Protein AF-A0A2T2Z841-F1 (afdb_monomer_lite)

Radius of gyration: 30.47 Å; chains: 1; bounding box: 68×82×96 Å

Structure (mmCIF, N/CA/C/O backbone):
data_AF-A0A2T2Z841-F1
#
_entry.id   AF-A0A2T2Z841-F1
#
loop_
_atom_site.group_PDB
_atom_site.id
_atom_site.type_symbol
_atom_site.label_atom_id
_atom_site.label_alt_id
_atom_site.label_comp_id
_atom_site.label_asym_id
_atom_site.label_entity_id
_atom_site.label_seq_id
_atom_site.pdbx_PDB_ins_code
_atom_site.Cartn_x
_atom_site.Cartn_y
_atom_site.Cartn_z
_atom_site.occupancy
_atom_site.B_iso_or_equiv
_atom_site.auth_seq_id
_atom_site.auth_comp_id
_atom_site.auth_asym_id
_atom_site.auth_atom_id
_atom_site.pdbx_PDB_model_num
ATOM 1 N N . MET A 1 1 ? 25.825 -41.099 46.037 1.00 40.69 1 MET A N 1
ATOM 2 C CA . MET A 1 1 ? 26.800 -40.219 45.360 1.00 40.69 1 MET A CA 1
ATOM 3 C C . MET A 1 1 ? 26.413 -40.213 43.884 1.00 40.69 1 MET A C 1
ATOM 5 O O . MET A 1 1 ? 26.810 -41.108 43.155 1.00 40.69 1 MET A O 1
ATOM 9 N N . SER A 1 2 ? 25.497 -39.321 43.493 1.00 42.84 2 SER A N 1
ATOM 10 C CA . SER A 1 2 ? 24.880 -39.304 42.156 1.00 42.84 2 SER A CA 1
ATOM 11 C C . SER A 1 2 ? 25.338 -38.062 41.407 1.00 42.84 2 SER A C 1
ATOM 13 O O . SER A 1 2 ? 25.095 -36.943 41.848 1.00 42.84 2 SER A O 1
ATOM 15 N N . ILE A 1 3 ? 26.028 -38.281 40.294 1.00 40.56 3 ILE A N 1
ATOM 16 C CA . ILE A 1 3 ? 26.586 -37.255 39.414 1.00 40.56 3 ILE A CA 1
ATOM 17 C C . ILE A 1 3 ? 25.562 -37.000 38.304 1.00 40.56 3 ILE A C 1
ATOM 19 O O . ILE A 1 3 ? 25.389 -37.830 37.415 1.00 40.56 3 ILE A O 1
ATOM 23 N N . LEU A 1 4 ? 24.849 -35.874 38.376 1.00 42.25 4 LEU A N 1
ATOM 24 C CA . LEU A 1 4 ? 23.944 -35.410 37.323 1.00 42.25 4 LEU A CA 1
ATOM 25 C C . LEU A 1 4 ? 24.714 -34.466 36.394 1.00 42.25 4 LEU A C 1
ATOM 27 O O . LEU A 1 4 ? 24.962 -33.305 36.706 1.00 42.25 4 LEU A O 1
ATOM 31 N N . SER A 1 5 ? 25.116 -35.018 35.252 1.00 56.53 5 SER A N 1
ATOM 32 C CA . SER A 1 5 ? 25.682 -34.310 34.105 1.00 56.53 5 SER A CA 1
ATOM 33 C C . SER A 1 5 ? 24.554 -33.623 33.325 1.00 56.53 5 SER A C 1
ATOM 35 O O . SER A 1 5 ? 23.735 -34.286 32.688 1.00 56.53 5 SER A O 1
ATOM 37 N N . GLY A 1 6 ? 24.483 -32.291 33.410 1.00 43.06 6 GLY A N 1
ATOM 38 C CA . GLY A 1 6 ? 23.532 -31.447 32.683 1.00 43.06 6 GLY A CA 1
ATOM 39 C C . GLY A 1 6 ? 24.232 -30.648 31.583 1.00 43.06 6 GLY A C 1
ATOM 40 O O . GLY A 1 6 ? 25.097 -29.825 31.860 1.00 43.06 6 GLY A O 1
ATOM 41 N N . ARG A 1 7 ? 23.859 -30.927 30.330 1.00 49.50 7 ARG A N 1
ATOM 42 C CA . ARG A 1 7 ? 24.430 -30.400 29.077 1.00 49.50 7 ARG A CA 1
ATOM 43 C C . ARG A 1 7 ? 24.409 -28.860 28.957 1.00 49.50 7 ARG A C 1
ATOM 45 O O . ARG A 1 7 ? 23.477 -28.224 29.448 1.00 49.50 7 ARG A O 1
ATOM 52 N N . PRO A 1 8 ? 25.362 -28.266 28.209 1.00 40.47 8 PRO A N 1
ATOM 53 C CA . PRO A 1 8 ? 25.415 -26.828 27.961 1.00 40.47 8 PRO A CA 1
ATOM 54 C C . PRO A 1 8 ? 24.261 -26.361 27.064 1.00 40.47 8 PRO A C 1
ATOM 56 O O . PRO A 1 8 ? 23.969 -26.957 26.023 1.00 40.47 8 PRO A O 1
ATOM 59 N N . ARG A 1 9 ? 23.620 -25.261 27.472 1.00 47.78 9 ARG A N 1
ATOM 60 C CA . ARG A 1 9 ? 22.617 -24.542 26.682 1.00 47.78 9 ARG A CA 1
ATOM 61 C C . ARG A 1 9 ? 23.304 -23.936 25.458 1.00 47.78 9 ARG A C 1
ATOM 63 O O . ARG A 1 9 ? 24.199 -23.108 25.594 1.00 47.78 9 ARG A O 1
ATOM 70 N N . ARG A 1 10 ? 22.894 -24.366 24.264 1.00 42.31 10 ARG A N 1
ATOM 71 C CA . ARG A 1 10 ? 23.282 -23.728 23.003 1.00 42.31 10 ARG A CA 1
ATOM 72 C C . ARG A 1 10 ? 22.554 -22.389 22.911 1.00 42.31 10 ARG A C 1
ATOM 74 O O . ARG A 1 10 ? 21.330 -22.369 22.825 1.00 42.31 10 ARG A O 1
ATOM 81 N N . CYS A 1 11 ? 23.302 -21.292 22.947 1.00 34.38 11 CYS A N 1
ATOM 82 C CA . CYS A 1 11 ? 22.805 -19.981 22.553 1.00 34.38 11 CYS A CA 1
ATOM 83 C C . CYS A 1 11 ? 22.435 -20.034 21.065 1.00 34.38 11 CYS A C 1
ATOM 85 O O . CYS A 1 11 ? 23.268 -20.397 20.234 1.00 34.38 11 CYS A O 1
ATOM 87 N N . ALA A 1 12 ? 21.184 -19.717 20.740 1.00 35.19 12 ALA A N 1
ATOM 88 C CA . ALA A 1 12 ? 20.769 -19.487 19.364 1.00 35.19 12 ALA A CA 1
ATOM 89 C C . ALA A 1 12 ? 21.476 -18.224 18.834 1.00 35.19 12 ALA A C 1
ATOM 91 O O . ALA A 1 12 ? 21.562 -17.238 19.572 1.00 35.19 12 ALA A O 1
ATOM 92 N N . PRO A 1 13 ? 21.996 -18.221 17.596 1.00 37.38 13 PRO A N 1
ATOM 93 C CA . PRO A 1 13 ? 22.510 -17.002 16.999 1.00 37.38 13 PRO A CA 1
ATOM 94 C C . PRO A 1 13 ? 21.335 -16.065 16.704 1.00 37.38 13 PRO A C 1
ATOM 96 O O . PRO A 1 13 ? 20.354 -16.456 16.072 1.00 37.38 13 PRO A O 1
ATOM 99 N N . ALA A 1 14 ? 21.444 -14.830 17.192 1.00 33.12 14 ALA A N 1
ATOM 100 C CA . ALA A 1 14 ? 20.571 -13.735 16.812 1.00 33.12 14 ALA A CA 1
ATOM 101 C C . ALA A 1 14 ? 20.585 -13.598 15.284 1.00 33.12 14 ALA A C 1
ATOM 103 O O . ALA A 1 14 ? 21.643 -13.444 14.672 1.00 33.12 14 ALA A O 1
ATOM 104 N N . VAL A 1 15 ? 19.405 -13.688 14.675 1.00 33.41 15 VAL A N 1
ATOM 105 C CA . VAL A 1 15 ? 19.198 -13.365 13.266 1.00 33.41 15 VAL A CA 1
ATOM 106 C C . VAL A 1 15 ? 19.528 -11.885 13.110 1.00 33.41 15 VAL A C 1
ATOM 108 O O . VAL A 1 15 ? 18.817 -11.025 13.625 1.00 33.41 15 VAL A O 1
ATOM 111 N N . ALA A 1 16 ? 20.654 -11.594 12.464 1.00 31.80 16 ALA A N 1
ATOM 112 C CA . ALA A 1 16 ? 21.044 -10.240 12.120 1.00 31.80 16 ALA A CA 1
ATOM 113 C C . ALA A 1 16 ? 19.981 -9.654 11.182 1.00 31.80 16 ALA A C 1
ATOM 115 O O . ALA A 1 16 ? 19.815 -10.114 10.052 1.00 31.80 16 ALA A O 1
ATOM 116 N N . ALA A 1 17 ? 19.245 -8.655 11.666 1.00 34.25 17 ALA A N 1
ATOM 117 C CA . ALA A 1 17 ? 18.404 -7.823 10.829 1.00 34.25 17 ALA A CA 1
ATOM 118 C C . ALA A 1 17 ? 19.316 -7.104 9.828 1.00 34.25 17 ALA A C 1
ATOM 120 O O . ALA A 1 17 ? 20.115 -6.246 10.207 1.00 34.25 17 ALA A O 1
ATOM 121 N N . PHE A 1 18 ? 19.230 -7.480 8.552 1.00 33.06 18 PHE A N 1
ATOM 122 C CA . PHE A 1 18 ? 19.776 -6.668 7.475 1.00 33.06 18 PHE A CA 1
ATOM 123 C C . PHE A 1 18 ? 19.037 -5.331 7.507 1.00 33.06 18 PHE A C 1
ATOM 125 O O . PHE A 1 18 ? 17.879 -5.240 7.105 1.00 33.06 18 PHE A O 1
ATOM 132 N N . ALA A 1 19 ? 19.700 -4.297 8.020 1.00 37.41 19 ALA A N 1
ATOM 133 C CA . ALA A 1 19 ? 19.251 -2.925 7.878 1.00 37.41 19 ALA A CA 1
ATOM 134 C C . ALA A 1 19 ? 19.397 -2.541 6.400 1.00 37.41 19 ALA A C 1
ATOM 136 O O . ALA A 1 19 ? 20.411 -1.991 5.977 1.00 37.41 19 ALA A O 1
ATOM 137 N N . VAL A 1 20 ? 18.392 -2.875 5.591 1.00 43.53 20 VAL A N 1
ATOM 138 C CA . VAL A 1 20 ? 18.189 -2.178 4.325 1.00 43.53 20 VAL A CA 1
ATOM 139 C C . VAL A 1 20 ? 17.883 -0.742 4.719 1.00 43.53 20 VAL A C 1
ATOM 141 O O . VAL A 1 20 ? 16.868 -0.479 5.365 1.00 43.53 20 VAL A O 1
ATOM 144 N N . VAL A 1 21 ? 18.787 0.176 4.382 1.00 45.41 21 VAL A N 1
ATOM 145 C CA . VAL A 1 21 ? 18.575 1.616 4.551 1.00 45.41 21 VAL A CA 1
ATOM 146 C C . VAL A 1 21 ? 17.504 2.033 3.542 1.00 45.41 21 VAL A C 1
ATOM 148 O O . VAL A 1 21 ? 17.790 2.535 2.461 1.00 45.41 21 VAL A O 1
ATOM 151 N N . SER A 1 22 ? 16.251 1.737 3.868 1.00 54.84 22 SER A N 1
ATOM 152 C CA . SER A 1 22 ? 15.093 2.324 3.211 1.00 54.84 22 SER A CA 1
ATOM 153 C C . SER A 1 22 ? 14.890 3.687 3.846 1.00 54.84 22 SER A C 1
ATOM 155 O O . SER A 1 22 ? 14.640 3.773 5.051 1.00 54.84 22 SER A O 1
ATOM 157 N N . ALA A 1 23 ? 15.009 4.756 3.062 1.00 65.00 23 ALA A N 1
ATOM 158 C CA . ALA A 1 23 ? 14.576 6.053 3.541 1.00 65.00 23 ALA A CA 1
ATOM 159 C C . ALA A 1 23 ? 13.044 6.044 3.525 1.00 65.00 23 ALA A C 1
ATOM 161 O O . ALA A 1 23 ? 12.384 6.091 2.484 1.00 65.00 23 ALA A O 1
ATOM 162 N N . ILE A 1 24 ? 12.461 5.913 4.713 1.00 67.44 24 ILE A N 1
ATOM 163 C CA . ILE A 1 24 ? 11.051 6.213 4.903 1.00 67.44 24 ILE A CA 1
ATOM 164 C C . ILE A 1 24 ? 10.918 7.723 4.743 1.00 67.44 24 ILE A C 1
ATOM 166 O O . ILE A 1 24 ? 11.289 8.492 5.628 1.00 67.44 24 ILE A O 1
ATOM 170 N N . SER A 1 25 ? 10.417 8.132 3.584 1.00 68.62 25 SER A N 1
ATOM 171 C CA . SER A 1 25 ? 10.229 9.538 3.229 1.00 68.62 25 SER A CA 1
ATOM 172 C C . SER A 1 25 ? 9.097 10.176 4.035 1.00 68.62 25 SER A C 1
ATOM 174 O O . SER A 1 25 ? 9.091 11.389 4.224 1.00 68.62 25 SER A O 1
ATOM 176 N N . GLY A 1 26 ? 8.167 9.372 4.566 1.00 69.94 26 GLY A N 1
ATOM 177 C CA . GLY A 1 26 ? 7.223 9.816 5.588 1.00 69.94 26 GLY A CA 1
ATOM 178 C C . GLY A 1 26 ? 6.337 8.699 6.139 1.00 69.94 26 GLY A C 1
ATOM 179 O O . GLY A 1 26 ? 5.904 7.811 5.405 1.00 69.94 26 GLY A O 1
ATOM 180 N N . ILE A 1 27 ? 6.030 8.784 7.436 1.00 81.19 27 ILE A N 1
ATOM 181 C CA . ILE A 1 27 ? 4.922 8.067 8.080 1.00 81.19 27 ILE A CA 1
ATOM 182 C C . ILE A 1 27 ? 3.995 9.117 8.681 1.00 81.19 27 ILE A C 1
ATOM 184 O O . ILE A 1 27 ? 4.444 9.976 9.440 1.00 81.19 27 ILE A O 1
ATOM 188 N N . ALA A 1 28 ? 2.704 9.022 8.383 1.00 78.62 28 ALA A N 1
ATOM 189 C CA . ALA A 1 28 ? 1.669 9.786 9.062 1.00 78.62 28 ALA A CA 1
ATOM 190 C C . ALA A 1 28 ? 0.590 8.840 9.594 1.00 78.62 28 ALA A C 1
ATOM 192 O O . ALA A 1 28 ? 0.070 7.996 8.863 1.00 78.62 28 ALA A O 1
ATOM 193 N N . VAL A 1 29 ? 0.245 9.006 10.872 1.00 81.94 29 VAL A N 1
ATOM 194 C CA . VAL A 1 29 ? -0.884 8.330 11.517 1.00 81.94 29 VAL A CA 1
ATOM 195 C C . VAL A 1 29 ? -1.799 9.402 12.082 1.00 81.94 29 VAL A C 1
ATOM 197 O O . VAL A 1 29 ? -1.417 10.138 12.991 1.00 81.94 29 VAL A O 1
ATOM 200 N N . VAL A 1 30 ? -3.008 9.501 11.537 1.00 80.19 30 VAL A N 1
ATOM 201 C CA . VAL A 1 30 ? -4.011 10.470 11.987 1.00 80.19 30 VAL A CA 1
ATOM 202 C C . VAL A 1 30 ? -5.171 9.711 12.603 1.00 80.19 30 VAL A C 1
ATOM 204 O O . VAL A 1 30 ? -5.802 8.881 11.950 1.00 80.19 30 VAL A O 1
ATOM 207 N N . ARG A 1 31 ? -5.465 9.997 13.872 1.00 83.06 31 ARG A N 1
ATOM 208 C CA . ARG A 1 31 ? -6.650 9.470 14.546 1.00 83.06 31 ARG A CA 1
ATOM 209 C C . ARG A 1 31 ? -7.865 10.303 14.147 1.00 83.06 31 ARG A C 1
ATOM 211 O O . ARG A 1 31 ? -7.905 11.501 14.411 1.00 83.06 31 ARG A O 1
ATOM 218 N N . MET A 1 32 ? -8.857 9.657 13.552 1.00 75.50 32 MET A N 1
ATOM 219 C CA . MET A 1 32 ? -10.161 10.244 13.270 1.00 75.50 32 MET A CA 1
ATOM 220 C C . MET A 1 32 ? -10.981 10.256 14.564 1.00 75.50 32 MET A C 1
ATOM 222 O O . MET A 1 32 ? -11.109 9.232 15.242 1.00 75.50 32 MET A O 1
ATOM 226 N N . SER A 1 33 ? -11.542 11.407 14.931 1.00 68.19 33 SER A N 1
ATOM 227 C CA . SER A 1 33 ? -12.653 11.435 15.878 1.00 68.19 33 SER A CA 1
ATOM 228 C C . SER A 1 33 ? -13.886 10.907 15.150 1.00 68.19 33 SER A C 1
ATOM 230 O O . SER A 1 33 ? -14.320 11.474 14.149 1.00 68.19 33 SER A O 1
ATOM 232 N N . THR A 1 34 ? -14.452 9.805 15.634 1.00 57.16 34 THR A N 1
ATOM 233 C CA . THR A 1 34 ? -15.757 9.306 15.193 1.00 57.16 34 THR A CA 1
ATOM 234 C C . THR A 1 34 ? -16.833 10.294 15.641 1.00 57.16 34 THR A C 1
ATOM 236 O O . THR A 1 34 ? -17.478 10.134 16.672 1.00 57.16 34 THR A O 1
ATOM 239 N N . GLY A 1 35 ? -17.004 11.372 14.878 1.00 47.19 35 GLY A N 1
ATOM 240 C CA . GLY A 1 35 ? -18.251 12.118 14.869 1.00 47.19 35 GLY A CA 1
ATOM 241 C C . GLY A 1 35 ? -19.316 11.234 14.234 1.00 47.19 35 GLY A C 1
ATOM 242 O O . GLY A 1 35 ? -19.051 10.558 13.239 1.00 47.19 35 GLY A O 1
ATOM 243 N N . THR A 1 36 ? -20.514 11.207 14.805 1.00 42.91 36 THR A N 1
ATOM 244 C CA . THR A 1 36 ? -21.680 10.620 14.151 1.00 42.91 36 THR A CA 1
ATOM 245 C C . THR A 1 36 ? -21.848 11.293 12.791 1.00 42.91 36 THR A C 1
ATOM 247 O O . THR A 1 36 ? -22.259 12.449 12.701 1.00 42.91 36 THR A O 1
ATOM 250 N N . ALA A 1 37 ? -21.496 10.590 11.714 1.00 39.09 37 ALA A N 1
ATOM 251 C CA . ALA A 1 37 ? -21.850 11.013 10.372 1.00 39.09 37 ALA A CA 1
ATOM 252 C C . ALA A 1 37 ? -23.378 10.933 10.272 1.00 39.09 37 ALA A C 1
ATOM 254 O O . ALA A 1 37 ? -23.947 9.883 9.984 1.00 39.09 37 ALA A O 1
ATOM 255 N N . SER A 1 38 ? -24.055 12.040 10.581 1.00 39.81 38 SER A N 1
ATOM 256 C CA . SER A 1 38 ? -25.434 12.238 10.159 1.00 39.81 38 SER A CA 1
ATOM 257 C C . SER A 1 38 ? -25.425 12.142 8.638 1.00 39.81 38 SER A C 1
ATOM 259 O O . SER A 1 38 ? -24.727 12.913 7.976 1.00 39.81 38 SER A O 1
ATOM 261 N N . ALA A 1 39 ? -26.127 11.149 8.093 1.00 35.00 39 ALA A N 1
ATOM 262 C CA . ALA A 1 39 ? -26.336 11.024 6.662 1.00 35.00 39 ALA A CA 1
ATOM 263 C C . ALA A 1 39 ? -26.825 12.377 6.134 1.00 35.00 39 ALA A C 1
ATOM 265 O O . ALA A 1 39 ? -27.860 12.867 6.577 1.00 35.00 39 ALA A O 1
ATOM 266 N N . HIS A 1 40 ? -26.054 13.001 5.243 1.00 27.45 40 HIS A N 1
ATOM 267 C CA . HIS A 1 40 ? -26.388 14.294 4.660 1.00 27.45 40 HIS A CA 1
ATOM 268 C C . HIS A 1 40 ? -27.678 14.136 3.834 1.00 27.45 40 HIS A C 1
ATOM 270 O O . HIS A 1 40 ? -27.636 13.477 2.790 1.00 27.45 40 HIS A O 1
ATOM 276 N N . PRO A 1 41 ? -28.833 14.687 4.260 1.00 42.06 41 PRO A N 1
ATOM 277 C CA . PRO A 1 41 ? -29.990 14.785 3.386 1.00 42.06 41 PRO A CA 1
ATOM 278 C C . PRO A 1 41 ? -29.650 15.866 2.359 1.00 42.06 41 PRO A C 1
ATOM 280 O O . PRO A 1 41 ? -29.136 16.921 2.727 1.00 42.06 41 PRO A O 1
ATOM 283 N N . GLY A 1 42 ? -29.872 15.572 1.078 1.00 51.19 42 GLY A N 1
ATOM 284 C CA . GLY A 1 42 ? -29.424 16.397 -0.042 1.00 51.19 42 GLY A CA 1
ATOM 285 C C . GLY A 1 42 ? -29.613 17.899 0.177 1.00 51.19 42 GLY A C 1
ATOM 286 O O . GLY A 1 42 ? -30.709 18.357 0.488 1.00 51.19 42 GLY A O 1
ATOM 287 N N . SER A 1 43 ? -28.540 18.663 -0.022 1.00 38.78 43 SER A N 1
ATOM 288 C CA . SER A 1 43 ? -28.576 20.120 0.026 1.00 38.78 43 SER A CA 1
ATOM 289 C C . SER A 1 43 ? -28.071 20.690 -1.293 1.00 38.78 43 SER A C 1
ATOM 291 O O . SER A 1 43 ? -26.893 20.989 -1.481 1.00 38.78 43 SER A O 1
ATOM 293 N N . ALA A 1 44 ? -28.999 20.806 -2.240 1.00 47.03 44 ALA A N 1
ATOM 294 C CA . ALA A 1 44 ? -28.887 21.765 -3.321 1.00 47.03 44 ALA A CA 1
ATOM 295 C C . ALA A 1 44 ? -29.358 23.124 -2.785 1.00 47.03 44 ALA A C 1
ATOM 297 O O . ALA A 1 44 ? -30.542 23.440 -2.842 1.00 47.03 44 ALA A O 1
ATOM 298 N N . THR A 1 45 ? -28.431 23.933 -2.278 1.00 34.03 45 THR A N 1
ATOM 299 C CA . THR A 1 45 ? -28.631 25.381 -2.130 1.00 34.03 45 THR A CA 1
ATOM 300 C C . THR A 1 45 ? -27.331 26.094 -2.472 1.00 34.03 45 THR A C 1
ATOM 302 O O . THR A 1 45 ? -26.450 26.256 -1.630 1.00 34.03 45 THR A O 1
ATOM 305 N N . VAL A 1 46 ? -27.210 26.515 -3.730 1.00 37.91 46 VAL A N 1
ATOM 306 C CA . VAL A 1 46 ? -26.229 27.519 -4.151 1.00 37.91 46 VAL A CA 1
ATOM 307 C C . VAL A 1 46 ? -26.792 28.882 -3.752 1.00 37.91 46 VAL A C 1
ATOM 309 O O . VAL A 1 46 ? -27.815 29.312 -4.282 1.00 37.91 46 VAL A O 1
ATOM 312 N N . GLY A 1 47 ? -26.154 29.539 -2.783 1.00 32.66 47 GLY A N 1
ATOM 313 C CA . GLY A 1 47 ? -26.395 30.949 -2.473 1.00 32.66 47 GLY A CA 1
ATOM 314 C C . GLY A 1 47 ? -25.772 31.859 -3.544 1.00 32.66 47 GLY A C 1
ATOM 315 O O . GLY A 1 47 ? -24.770 31.478 -4.153 1.00 32.66 47 GLY A O 1
ATOM 316 N N . PRO A 1 48 ? -26.346 33.044 -3.813 1.00 38.00 48 PRO A N 1
ATOM 317 C CA . PRO A 1 48 ? -25.938 33.865 -4.944 1.00 38.00 48 PRO A CA 1
ATOM 318 C C . PRO A 1 48 ? -24.601 34.568 -4.680 1.00 38.00 48 PRO A C 1
ATOM 320 O O . PRO A 1 48 ? -24.465 35.345 -3.737 1.00 38.00 48 PRO A O 1
ATOM 323 N N . VAL A 1 49 ? -23.633 34.345 -5.569 1.00 34.97 49 VAL A N 1
ATOM 324 C CA . VAL A 1 49 ? -22.484 35.239 -5.745 1.00 34.97 49 VAL A CA 1
ATOM 325 C C . VAL A 1 49 ? -22.915 36.320 -6.731 1.00 34.97 49 VAL A C 1
ATOM 327 O O . VAL A 1 49 ? -23.235 36.029 -7.883 1.00 34.97 49 VAL A O 1
ATOM 330 N N . ALA A 1 50 ? -22.967 37.568 -6.270 1.00 38.84 50 ALA A N 1
ATOM 331 C CA . ALA A 1 50 ? -23.234 38.721 -7.116 1.00 38.84 50 ALA A CA 1
ATOM 332 C C . ALA A 1 50 ? -22.051 38.942 -8.073 1.00 38.84 50 ALA A C 1
ATOM 334 O O . ALA A 1 50 ? -21.021 39.490 -7.687 1.00 38.84 50 ALA A O 1
ATOM 335 N N . ALA A 1 51 ? -22.209 38.509 -9.322 1.00 38.62 51 ALA A N 1
ATOM 336 C CA . ALA A 1 51 ? -21.355 38.897 -10.435 1.00 38.62 51 ALA A CA 1
ATOM 337 C C . ALA A 1 51 ? -22.213 39.638 -11.465 1.00 38.62 51 ALA A C 1
ATOM 339 O O . ALA A 1 51 ? -23.102 39.069 -12.096 1.00 38.62 51 ALA A O 1
ATOM 340 N N . THR A 1 52 ? -21.959 40.935 -11.596 1.00 43.47 52 THR A N 1
ATOM 341 C CA . THR A 1 52 ? -22.586 41.822 -12.572 1.00 43.47 52 THR A CA 1
ATOM 342 C C . THR A 1 52 ? -22.093 41.451 -13.973 1.00 43.47 52 THR A C 1
ATOM 344 O O . THR A 1 52 ? -20.990 41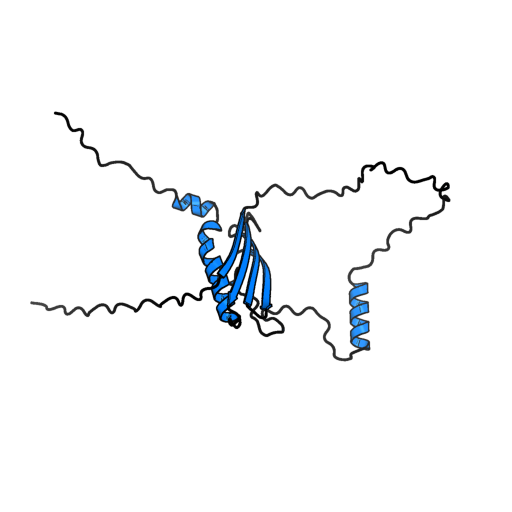.827 -14.362 1.00 43.47 52 THR A O 1
ATOM 347 N N . VAL A 1 53 ? -22.898 40.710 -14.738 1.00 35.62 53 VAL A N 1
ATOM 348 C CA . VAL A 1 53 ? -22.703 40.486 -16.181 1.00 35.62 53 VAL A CA 1
ATOM 349 C C . VAL A 1 53 ? -24.025 40.783 -16.890 1.00 35.62 53 VAL A C 1
ATOM 351 O O . VAL A 1 53 ? -25.097 40.488 -16.369 1.00 35.62 53 VAL A O 1
ATOM 354 N N . GLY A 1 54 ? -23.918 41.470 -18.028 1.00 37.59 54 GLY A N 1
ATOM 355 C CA . GLY A 1 54 ? -24.979 42.213 -18.705 1.00 37.59 54 GLY A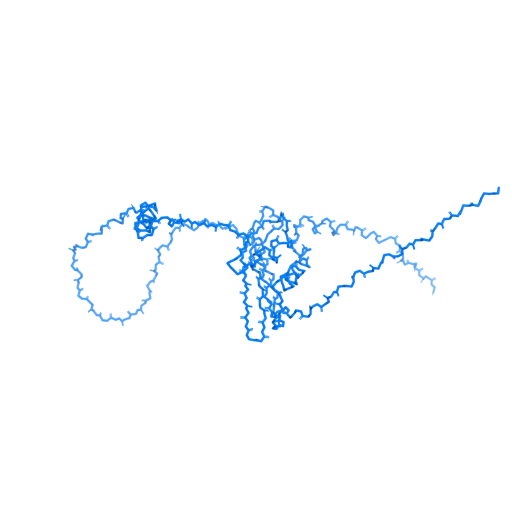 CA 1
ATOM 356 C C . GLY A 1 54 ? -26.270 41.454 -19.020 1.00 37.59 54 GLY A C 1
ATOM 357 O O . GLY A 1 54 ? -26.314 40.232 -19.113 1.00 37.59 54 GLY A O 1
ATOM 358 N N . ALA A 1 55 ? -27.326 42.249 -19.197 1.00 43.00 55 ALA A N 1
ATOM 359 C CA . ALA A 1 55 ? -28.692 41.829 -19.473 1.00 43.00 55 ALA A CA 1
ATOM 360 C C . ALA A 1 55 ? -28.784 40.772 -20.588 1.00 43.00 55 ALA A C 1
ATOM 362 O O . ALA A 1 55 ? -28.479 41.043 -21.749 1.00 43.00 55 ALA A O 1
ATOM 363 N N . VAL A 1 56 ? -29.268 39.585 -20.223 1.00 41.78 56 VAL A N 1
ATOM 364 C CA . VAL A 1 56 ? -29.704 38.542 -21.156 1.00 41.78 56 VAL A CA 1
ATOM 365 C C . VAL A 1 56 ? -31.224 38.644 -21.301 1.00 41.78 56 VAL A C 1
ATOM 367 O O . VAL A 1 56 ? -31.941 38.808 -20.315 1.00 41.78 56 VAL A O 1
ATOM 370 N N . ALA A 1 57 ? -31.695 38.594 -22.547 1.00 44.78 57 ALA A N 1
ATOM 371 C CA . ALA A 1 57 ? -33.100 38.661 -22.948 1.00 44.78 57 ALA A CA 1
ATOM 372 C C . ALA A 1 57 ? -34.002 37.667 -22.176 1.00 44.78 57 ALA A C 1
ATOM 374 O O . ALA A 1 57 ? -33.526 36.601 -21.776 1.00 44.78 57 ALA A O 1
ATOM 375 N N . PRO A 1 58 ? -35.303 37.969 -21.982 1.00 45.25 58 PRO A N 1
ATOM 376 C CA . PRO A 1 58 ? -36.201 37.084 -21.249 1.00 45.25 58 PRO A CA 1
ATOM 377 C C . PRO A 1 58 ? -36.312 35.719 -21.938 1.00 45.25 58 PRO A C 1
ATOM 379 O O . PRO A 1 58 ? -36.561 35.620 -23.140 1.00 45.25 58 PRO A O 1
ATOM 382 N N . ALA A 1 59 ? -36.108 34.669 -21.143 1.00 43.91 59 ALA A N 1
ATOM 383 C CA . ALA A 1 59 ? -36.178 33.279 -21.558 1.00 43.91 59 ALA A CA 1
ATOM 384 C C . ALA A 1 59 ? -37.572 32.932 -22.103 1.00 43.91 59 ALA A C 1
ATOM 386 O O . ALA A 1 59 ? -38.593 33.227 -21.480 1.00 43.91 59 ALA A O 1
ATOM 387 N N . ALA A 1 60 ? -37.604 32.262 -23.255 1.00 47.53 60 ALA A N 1
ATOM 388 C CA . ALA A 1 60 ? -38.814 31.661 -23.791 1.00 47.53 60 ALA A CA 1
ATOM 389 C C . ALA A 1 60 ? -39.352 30.611 -22.803 1.00 47.53 60 ALA A C 1
ATOM 391 O O . ALA A 1 60 ? -38.683 29.625 -22.486 1.00 47.53 60 ALA A O 1
ATOM 392 N N . ALA A 1 61 ? -40.574 30.828 -22.319 1.00 48.75 61 ALA A N 1
ATOM 393 C CA . ALA A 1 61 ? -41.319 29.864 -21.525 1.00 48.75 61 ALA A CA 1
ATOM 394 C C . ALA A 1 61 ? -41.699 28.665 -22.411 1.00 48.75 61 ALA A C 1
ATOM 396 O O . ALA A 1 61 ? -42.686 28.709 -23.140 1.00 48.75 61 ALA A O 1
ATOM 397 N N . GLY A 1 62 ? -40.881 27.612 -22.393 1.00 51.19 62 GLY A N 1
ATOM 398 C CA . GLY A 1 62 ? -41.159 26.403 -23.174 1.00 51.19 62 GLY A CA 1
ATOM 399 C C . GLY A 1 62 ? -40.184 25.238 -23.007 1.00 51.19 62 GLY A C 1
ATOM 400 O O . GLY A 1 62 ? -40.267 24.281 -23.769 1.00 51.19 62 GLY A O 1
ATOM 401 N N . ALA A 1 63 ? -39.258 25.279 -22.044 1.00 50.50 63 ALA A N 1
ATOM 402 C CA . ALA A 1 63 ? -38.380 24.141 -21.785 1.00 50.50 63 ALA A CA 1
ATOM 403 C C . ALA A 1 63 ? -39.105 23.117 -20.903 1.00 50.50 63 ALA A C 1
ATOM 405 O O . ALA A 1 63 ? -39.085 23.197 -19.675 1.00 50.50 63 ALA A O 1
ATOM 406 N N . THR A 1 64 ? -39.761 22.152 -21.540 1.00 50.00 64 THR A N 1
ATOM 407 C CA . THR A 1 64 ? -40.247 20.941 -20.880 1.00 50.00 64 THR A CA 1
ATOM 408 C C . THR A 1 64 ? -39.038 20.199 -20.312 1.00 50.00 64 THR A C 1
ATOM 410 O O . THR A 1 64 ? -38.218 19.660 -21.058 1.00 50.00 64 THR A O 1
ATOM 413 N N . THR A 1 65 ? -38.892 20.183 -18.990 1.00 44.59 65 THR A N 1
ATOM 414 C CA . THR A 1 65 ? -37.909 19.345 -18.302 1.00 44.59 65 THR A CA 1
ATOM 415 C C . THR A 1 65 ? -38.287 17.885 -18.529 1.00 44.59 65 THR A C 1
ATOM 417 O O . THR A 1 65 ? -39.149 17.325 -17.855 1.00 44.59 65 THR A O 1
ATOM 420 N N . THR A 1 66 ? -37.664 17.256 -19.526 1.00 52.88 66 THR A N 1
ATOM 421 C CA . THR A 1 66 ? -37.751 15.804 -19.696 1.00 52.88 66 THR A CA 1
ATOM 422 C C . THR A 1 66 ? -37.095 15.184 -18.470 1.00 52.88 66 THR A C 1
ATOM 424 O O . THR A 1 66 ? -35.896 15.358 -18.255 1.00 52.88 66 THR A O 1
ATOM 427 N N . ALA A 1 67 ? -37.893 14.527 -17.626 1.00 56.72 67 ALA A N 1
ATOM 428 C CA . ALA A 1 67 ? -37.393 13.810 -16.463 1.00 56.72 67 ALA A CA 1
ATOM 429 C C . ALA A 1 67 ? -36.283 12.845 -16.904 1.00 56.72 67 ALA A C 1
ATOM 431 O O . ALA A 1 67 ? -36.441 12.142 -17.904 1.00 56.72 67 ALA A O 1
ATOM 432 N N . ALA A 1 68 ? -35.160 12.834 -16.181 1.00 55.03 68 ALA A N 1
ATOM 433 C CA . ALA A 1 68 ? -34.053 11.930 -16.459 1.00 55.03 68 ALA A CA 1
ATOM 434 C C . ALA A 1 68 ? -34.585 10.491 -16.534 1.00 55.03 68 ALA A C 1
ATOM 436 O O . ALA A 1 68 ? -35.156 9.987 -15.564 1.00 55.03 68 ALA A O 1
ATOM 437 N N . GLN A 1 69 ? -34.445 9.844 -17.694 1.00 59.16 69 GLN A N 1
ATOM 438 C CA . GLN A 1 69 ? -34.829 8.445 -17.817 1.00 59.16 69 GLN A CA 1
ATOM 439 C C . GLN A 1 69 ? -33.926 7.610 -16.901 1.00 59.16 69 GLN A C 1
ATOM 441 O O . GLN A 1 69 ? -32.703 7.740 -16.988 1.00 59.16 69 GLN A O 1
ATOM 446 N N . PRO A 1 70 ? -34.488 6.746 -16.037 1.00 54.44 70 PRO A N 1
ATOM 447 C CA . PRO A 1 70 ? -33.692 5.834 -15.234 1.00 54.44 70 PRO A CA 1
ATOM 448 C C . PRO A 1 70 ? -32.935 4.884 -16.165 1.00 54.44 70 PRO A C 1
ATOM 450 O O . PRO A 1 70 ? -33.513 3.963 -16.742 1.00 54.44 70 PRO A O 1
ATOM 453 N N . ILE A 1 71 ? -31.634 5.106 -16.336 1.00 62.09 71 ILE A N 1
ATOM 454 C CA . ILE A 1 71 ? -30.769 4.134 -16.996 1.00 62.09 71 ILE A CA 1
ATOM 455 C C . ILE A 1 71 ? -30.538 3.037 -15.962 1.00 62.09 71 ILE A C 1
ATOM 457 O O . ILE A 1 71 ? -29.920 3.280 -14.926 1.00 62.09 71 ILE A O 1
ATOM 461 N N . SER A 1 72 ? -31.062 1.834 -16.205 1.00 70.50 72 SER A N 1
ATOM 462 C CA . SER A 1 72 ? -30.666 0.686 -15.391 1.00 70.50 72 SER A CA 1
ATOM 463 C C . SER A 1 72 ? -29.139 0.562 -15.493 1.00 70.50 72 SER A C 1
ATOM 465 O O . SER A 1 72 ? -28.638 0.506 -16.621 1.00 70.50 72 SER A O 1
ATOM 467 N N . PRO A 1 73 ? -28.388 0.500 -14.374 1.00 66.25 73 PRO A N 1
ATOM 468 C CA . PRO A 1 73 ? -26.921 0.385 -14.383 1.00 66.25 73 PRO A CA 1
ATOM 469 C C . PRO A 1 73 ? -26.406 -0.759 -15.270 1.00 66.25 73 PRO A C 1
ATOM 471 O O . PRO A 1 73 ? -25.274 -0.757 -15.746 1.00 66.25 73 PRO A O 1
ATOM 474 N N . ASN A 1 74 ? -27.281 -1.727 -15.526 1.00 77.00 74 ASN A N 1
ATOM 475 C CA . ASN A 1 74 ? -26.995 -2.962 -16.222 1.00 77.00 74 ASN A CA 1
ATOM 476 C C . ASN A 1 74 ? -27.015 -2.791 -17.750 1.00 77.00 74 ASN A C 1
ATOM 478 O O . ASN A 1 74 ? -26.329 -3.539 -18.445 1.00 77.00 74 ASN A O 1
ATOM 482 N N . THR A 1 75 ? -27.770 -1.830 -18.295 1.00 85.75 75 THR A N 1
ATOM 483 C CA . THR A 1 75 ? -27.958 -1.698 -19.751 1.00 85.75 75 THR A CA 1
ATOM 484 C C . THR A 1 75 ? -26.682 -1.239 -20.464 1.00 85.75 75 THR A C 1
ATOM 486 O O . THR A 1 75 ? -26.282 -1.907 -21.420 1.00 85.75 75 THR A O 1
ATOM 489 N N . PRO A 1 76 ? -25.972 -0.188 -19.997 1.00 86.06 76 PRO A N 1
ATOM 490 C CA . PRO A 1 76 ? -24.705 0.211 -20.607 1.00 86.06 76 PRO A CA 1
ATOM 491 C C . PRO A 1 76 ? -23.637 -0.882 -20.484 1.00 86.06 76 PRO A C 1
ATOM 493 O O . PRO A 1 76 ? -22.944 -1.174 -21.455 1.00 86.06 76 PRO A O 1
ATOM 496 N N . ALA A 1 77 ? -23.555 -1.550 -19.328 1.00 82.25 77 ALA A N 1
ATOM 497 C CA . ALA A 1 77 ? -22.606 -2.639 -19.102 1.00 82.25 77 ALA A CA 1
ATOM 498 C C . ALA A 1 77 ? -22.858 -3.836 -20.039 1.00 82.25 77 ALA A C 1
ATOM 500 O O . ALA A 1 77 ? -21.919 -4.396 -20.607 1.00 82.25 77 ALA A O 1
ATOM 501 N N . GLN A 1 78 ? -24.123 -4.210 -20.255 1.00 85.25 78 GLN A N 1
ATOM 502 C CA . GLN A 1 78 ? -24.484 -5.270 -21.201 1.00 85.25 78 GLN A CA 1
ATOM 503 C C . GLN A 1 78 ? -24.208 -4.869 -22.651 1.00 85.25 78 GLN A C 1
ATOM 505 O O . GLN A 1 78 ? -23.692 -5.686 -23.414 1.00 85.25 78 GLN A O 1
ATOM 510 N N . GLN A 1 79 ? -24.502 -3.622 -23.026 1.00 90.25 79 GLN A N 1
ATOM 511 C CA . GLN A 1 79 ? -24.201 -3.109 -24.360 1.00 90.25 79 GLN A CA 1
ATOM 512 C C . GLN A 1 79 ? -22.691 -3.120 -24.631 1.00 90.25 79 GLN A C 1
ATOM 514 O O . GLN A 1 79 ? -22.268 -3.612 -25.676 1.00 90.25 79 GLN A O 1
ATOM 519 N N . MET A 1 80 ? -21.881 -2.652 -23.676 1.00 88.75 80 MET A N 1
ATOM 520 C CA . MET A 1 80 ? -20.418 -2.692 -23.758 1.00 88.75 80 MET A CA 1
ATOM 521 C C . MET A 1 80 ? -19.903 -4.127 -23.882 1.00 88.75 80 MET A C 1
ATOM 523 O O . MET A 1 80 ? -19.114 -4.418 -24.779 1.00 88.75 80 MET A O 1
ATOM 527 N N . ARG A 1 81 ? -20.399 -5.052 -23.050 1.00 87.19 81 ARG A N 1
ATOM 528 C CA . ARG A 1 81 ? -20.022 -6.469 -23.129 1.00 87.19 81 ARG A CA 1
ATOM 529 C C . ARG A 1 81 ? -20.335 -7.067 -24.501 1.00 87.19 81 ARG A C 1
ATOM 531 O O . ARG A 1 81 ? -19.488 -7.742 -25.073 1.00 87.19 81 ARG A O 1
ATOM 538 N N . ASN A 1 82 ? -21.526 -6.815 -25.039 1.00 89.44 82 ASN A N 1
AT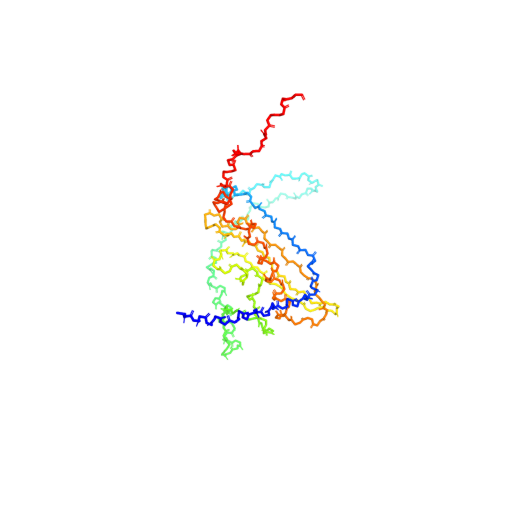OM 539 C CA . ASN A 1 82 ? -21.926 -7.351 -26.340 1.00 89.44 82 ASN A CA 1
ATOM 540 C C . ASN A 1 82 ? -21.094 -6.753 -27.482 1.00 89.44 82 ASN A C 1
ATOM 542 O O . ASN A 1 82 ? -20.725 -7.477 -28.406 1.00 89.44 82 ASN A O 1
ATOM 546 N N . ALA A 1 83 ? -20.766 -5.459 -27.404 1.00 91.81 83 ALA A N 1
ATOM 547 C CA . ALA A 1 83 ? -19.889 -4.807 -28.371 1.00 91.81 83 ALA A CA 1
ATOM 548 C C . ALA A 1 83 ? -18.488 -5.441 -28.374 1.00 91.81 83 ALA A C 1
ATOM 550 O O . ALA A 1 83 ? -17.980 -5.767 -29.445 1.00 91.81 83 ALA A O 1
ATOM 551 N N . ILE A 1 84 ? -17.911 -5.704 -27.195 1.00 89.00 84 ILE A N 1
ATOM 552 C CA . ILE A 1 84 ? -16.604 -6.370 -27.074 1.00 89.00 84 ILE A CA 1
ATOM 553 C C . ILE A 1 84 ? -16.667 -7.798 -27.620 1.00 89.00 84 ILE A C 1
ATOM 555 O O . ILE A 1 84 ? -15.837 -8.162 -28.439 1.00 89.00 84 ILE A O 1
ATOM 559 N N . LEU A 1 85 ? -17.670 -8.595 -27.236 1.00 90.62 85 LEU A N 1
ATOM 560 C CA . LEU A 1 85 ? -17.793 -9.981 -27.711 1.00 90.62 85 LEU A CA 1
ATOM 561 C C . LEU A 1 85 ? -18.022 -10.082 -29.227 1.00 90.62 85 LEU A C 1
ATOM 563 O O . LEU A 1 85 ? -17.663 -11.088 -29.834 1.00 90.62 85 LEU A O 1
ATOM 567 N N . THR A 1 86 ? -18.619 -9.051 -29.832 1.00 94.12 86 THR A N 1
ATOM 568 C CA . THR A 1 86 ? -18.789 -8.961 -31.289 1.00 94.12 86 THR A CA 1
ATOM 569 C C . THR A 1 86 ? -17.481 -8.579 -31.981 1.00 94.12 86 THR A C 1
ATOM 571 O O . THR A 1 86 ? -17.162 -9.145 -33.023 1.00 94.12 86 THR A O 1
ATOM 574 N N . ALA A 1 87 ? -16.732 -7.626 -31.417 1.00 93.75 87 ALA A N 1
ATOM 575 C CA . ALA A 1 87 ? -15.461 -7.166 -31.975 1.00 93.75 87 ALA A CA 1
ATOM 576 C C . ALA A 1 87 ? -14.328 -8.190 -31.787 1.00 93.75 87 ALA A C 1
ATOM 578 O O . ALA A 1 87 ? -13.502 -8.364 -32.679 1.00 93.75 87 ALA A O 1
ATOM 579 N N . GLU A 1 88 ? -14.315 -8.891 -30.653 1.00 91.88 88 GLU A N 1
ATOM 580 C CA . GLU A 1 88 ? -13.294 -9.866 -30.268 1.00 91.88 88 GLU A CA 1
ATOM 581 C C . GLU A 1 88 ? -13.940 -11.169 -29.767 1.00 91.88 88 GLU A C 1
ATOM 583 O O . GLU A 1 88 ? -14.056 -11.407 -28.555 1.00 91.88 88 GLU A O 1
ATOM 588 N N . PRO A 1 89 ? -14.369 -12.050 -30.690 1.00 88.69 89 PRO A N 1
ATOM 589 C CA . PRO A 1 89 ? -14.912 -13.351 -30.328 1.00 88.69 89 PRO A CA 1
ATOM 590 C C . PRO A 1 89 ? -13.898 -14.156 -29.500 1.00 88.69 89 PRO A C 1
ATOM 592 O O . PRO A 1 89 ? -12.814 -14.487 -29.975 1.00 88.69 89 PRO A O 1
ATOM 595 N N . GLY A 1 90 ? -14.250 -14.472 -28.250 1.00 83.12 90 GLY A N 1
ATOM 596 C CA . GLY A 1 90 ? -13.388 -15.193 -27.301 1.00 83.12 90 GLY A CA 1
ATOM 597 C C . GLY A 1 90 ? -12.763 -14.324 -26.202 1.00 83.12 90 GLY A C 1
ATOM 598 O O . GLY A 1 90 ? -12.185 -14.875 -25.262 1.00 83.12 90 GLY A O 1
ATOM 599 N N . SER A 1 91 ? -12.920 -12.997 -26.268 1.00 85.38 91 SER A N 1
ATOM 600 C CA . SER A 1 91 ? -12.478 -12.085 -25.209 1.00 85.38 91 SER A CA 1
ATOM 601 C C . SER A 1 91 ? -13.277 -12.307 -23.916 1.00 85.38 91 SER A C 1
ATOM 603 O O . SER A 1 91 ? -14.494 -12.520 -23.937 1.00 85.38 91 SER A O 1
ATOM 605 N N . ARG A 1 92 ? -12.595 -12.284 -22.765 1.00 80.62 92 ARG A N 1
ATOM 606 C CA . ARG A 1 92 ? -13.228 -12.403 -21.443 1.00 80.62 92 ARG A CA 1
ATOM 607 C C . ARG A 1 92 ? -13.432 -11.008 -20.869 1.00 80.62 92 ARG A C 1
ATOM 609 O O . ARG A 1 92 ? -12.482 -10.359 -20.453 1.00 80.62 92 ARG A O 1
ATOM 616 N N . VAL A 1 93 ? -14.684 -10.566 -20.829 1.00 77.00 93 VAL A N 1
ATOM 617 C CA . VAL A 1 93 ? -15.064 -9.282 -20.229 1.00 77.00 93 VAL A CA 1
ATOM 618 C C . VAL A 1 93 ? -15.489 -9.513 -18.786 1.00 77.00 93 VAL A C 1
ATOM 620 O O . VAL A 1 93 ? -16.507 -10.158 -18.529 1.00 77.00 93 VAL A O 1
ATOM 623 N N . GLY A 1 94 ? -14.719 -8.973 -17.851 1.00 75.38 94 GLY A N 1
ATOM 624 C CA . GLY A 1 94 ? -14.976 -9.066 -16.419 1.00 75.38 94 GLY A CA 1
ATOM 625 C C . GLY A 1 94 ? -13.954 -8.264 -15.621 1.00 75.38 94 GLY A C 1
ATOM 626 O O . GLY A 1 94 ? -13.005 -7.726 -16.185 1.00 75.38 94 GLY A O 1
ATOM 627 N N . ILE A 1 95 ? -14.169 -8.177 -14.311 1.00 76.88 95 ILE A N 1
ATOM 628 C CA . ILE A 1 95 ? -13.175 -7.673 -13.361 1.00 76.88 95 ILE A CA 1
ATOM 629 C C . ILE A 1 95 ? -12.541 -8.904 -12.727 1.00 76.88 95 ILE A C 1
ATOM 631 O O . ILE A 1 95 ? -13.252 -9.682 -12.092 1.00 76.88 95 ILE A O 1
ATOM 635 N N . ASP A 1 96 ? -11.238 -9.085 -12.928 1.00 76.56 96 ASP A N 1
ATOM 636 C CA . ASP A 1 96 ? -10.476 -10.088 -12.189 1.00 76.56 96 ASP A CA 1
ATOM 637 C C . ASP A 1 96 ? -9.934 -9.453 -10.906 1.00 76.56 96 ASP A C 1
ATOM 639 O O . ASP A 1 96 ? -9.411 -8.334 -10.931 1.00 76.56 96 ASP A O 1
ATOM 643 N N . VAL A 1 97 ? -10.106 -10.143 -9.782 1.00 76.31 97 VAL A N 1
ATOM 644 C CA . VAL A 1 97 ? -9.603 -9.699 -8.478 1.00 76.31 97 VAL A CA 1
ATOM 645 C C . VAL A 1 97 ? -8.441 -10.612 -8.134 1.00 76.31 97 VAL A C 1
ATOM 647 O O . VAL A 1 97 ? -8.642 -11.746 -7.708 1.00 76.31 97 VAL A O 1
ATOM 650 N N . VAL A 1 98 ? -7.231 -10.115 -8.378 1.00 83.56 98 VAL A N 1
ATOM 651 C CA . VAL A 1 98 ? -5.984 -10.862 -8.204 1.00 83.56 98 VAL A CA 1
ATOM 652 C C . VAL A 1 98 ? -5.074 -10.168 -7.200 1.00 83.56 98 VAL A C 1
ATOM 654 O O . VAL A 1 98 ? -4.908 -8.946 -7.228 1.00 83.56 98 VAL A O 1
ATOM 657 N N . ASP A 1 99 ? -4.443 -10.970 -6.345 1.00 84.88 99 ASP A N 1
ATOM 658 C CA . ASP A 1 99 ? -3.475 -10.481 -5.359 1.00 84.88 99 ASP A CA 1
ATOM 659 C C . ASP A 1 99 ? -2.155 -10.068 -6.020 1.00 84.88 99 ASP A C 1
ATOM 661 O O . ASP A 1 99 ? -1.405 -9.271 -5.474 1.00 84.88 99 ASP A O 1
ATOM 665 N N . THR A 1 100 ? -1.881 -10.548 -7.235 1.00 89.50 100 THR A N 1
ATOM 666 C CA . THR A 1 100 ? -0.676 -10.209 -7.997 1.00 89.50 100 THR A CA 1
ATOM 667 C C . THR A 1 100 ? -0.997 -9.218 -9.111 1.00 89.50 100 THR A C 1
ATOM 669 O O . THR A 1 100 ? -1.924 -9.422 -9.892 1.00 89.50 100 THR A O 1
ATOM 672 N N . ALA A 1 101 ? -0.225 -8.141 -9.205 1.00 87.12 101 ALA A N 1
ATOM 673 C CA . ALA A 1 101 ? -0.345 -7.163 -10.275 1.00 87.12 101 ALA A CA 1
ATOM 674 C C . ALA A 1 101 ? 0.173 -7.703 -11.618 1.00 87.12 101 ALA A C 1
ATOM 676 O O . ALA A 1 101 ? 0.850 -8.727 -11.692 1.00 87.12 101 ALA A O 1
ATOM 677 N N . ALA A 1 102 ? -0.119 -6.977 -12.702 1.00 85.75 102 ALA A N 1
ATOM 678 C CA . ALA A 1 1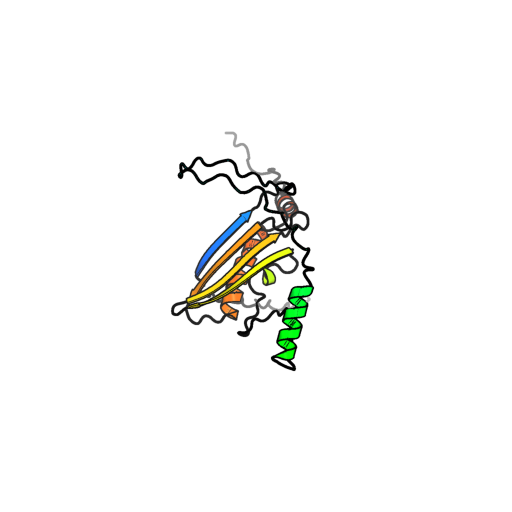02 ? 0.270 -7.364 -14.061 1.00 85.75 102 ALA A CA 1
ATOM 679 C C . ALA A 1 102 ? 1.793 -7.495 -14.260 1.00 85.75 102 ALA A C 1
ATOM 681 O O . ALA A 1 102 ? 2.241 -8.199 -15.160 1.00 85.75 102 ALA A O 1
ATOM 682 N N . ASP A 1 103 ? 2.583 -6.826 -13.424 1.00 85.12 103 ASP A N 1
ATOM 683 C CA . ASP A 1 103 ? 4.044 -6.873 -13.419 1.00 85.12 103 ASP A CA 1
ATOM 684 C C . ASP A 1 103 ? 4.623 -7.980 -12.514 1.00 85.12 103 ASP A C 1
ATOM 686 O O . ASP A 1 103 ? 5.840 -8.103 -12.387 1.00 85.12 103 ASP A O 1
ATOM 690 N N . GLY A 1 104 ? 3.765 -8.802 -11.902 1.00 87.62 104 GLY A N 1
ATOM 691 C CA . GLY A 1 104 ? 4.162 -9.882 -11.002 1.00 87.62 104 GLY A CA 1
ATOM 692 C C . GLY A 1 104 ? 4.341 -9.460 -9.541 1.00 87.62 104 GLY A C 1
ATOM 693 O O . GLY A 1 104 ? 4.707 -10.305 -8.723 1.00 87.62 104 GLY A O 1
ATOM 694 N N . THR A 1 105 ? 4.085 -8.196 -9.184 1.00 87.75 105 THR A N 1
ATOM 695 C CA . THR A 1 105 ? 4.150 -7.750 -7.781 1.00 87.75 105 THR A CA 1
ATOM 696 C C . THR A 1 105 ? 3.027 -8.366 -6.966 1.00 87.75 105 THR A C 1
ATOM 698 O O . THR A 1 105 ? 1.861 -8.228 -7.329 1.00 87.75 105 THR A O 1
ATOM 701 N N . ASP A 1 106 ? 3.352 -8.959 -5.821 1.00 90.06 106 ASP A N 1
ATOM 702 C CA . ASP A 1 106 ? 2.357 -9.235 -4.788 1.00 90.06 106 ASP A CA 1
ATOM 703 C C . ASP A 1 106 ? 1.839 -7.906 -4.216 1.00 90.06 106 ASP A C 1
ATOM 705 O O . ASP A 1 106 ? 2.598 -7.128 -3.640 1.00 90.06 106 ASP A O 1
ATOM 709 N N . GLN A 1 107 ? 0.553 -7.622 -4.397 1.00 89.94 107 GLN A N 1
ATOM 710 C CA . GLN A 1 107 ? -0.094 -6.395 -3.932 1.00 89.94 107 GLN A CA 1
ATOM 711 C C . GLN A 1 107 ? -0.410 -6.429 -2.430 1.00 89.94 107 GLN A C 1
ATOM 713 O O . GLN A 1 107 ? -0.951 -5.457 -1.893 1.00 89.94 107 GLN A O 1
ATOM 718 N N . TYR A 1 108 ? -0.060 -7.514 -1.741 1.00 92.75 108 TYR A N 1
ATOM 719 C CA . TYR A 1 108 ? -0.328 -7.745 -0.331 1.00 92.75 108 TYR A CA 1
ATOM 720 C C . TYR A 1 108 ? 0.897 -7.453 0.556 1.00 92.75 108 TYR A C 1
ATOM 722 O O . TYR A 1 108 ? 1.253 -8.242 1.416 1.00 92.75 108 TYR A O 1
ATOM 730 N N . PHE A 1 109 ? 1.549 -6.297 0.381 1.00 94.56 109 PHE A N 1
ATOM 731 C CA . PHE A 1 109 ? 2.600 -5.792 1.286 1.00 94.56 109 PHE A CA 1
ATOM 732 C C . PHE A 1 109 ? 2.108 -4.602 2.124 1.00 94.56 109 PHE A C 1
ATOM 734 O O . PHE A 1 109 ? 1.095 -3.977 1.804 1.00 94.56 109 PHE A O 1
ATOM 741 N N . GLY A 1 110 ? 2.842 -4.216 3.172 1.00 96.06 110 GLY A N 1
ATOM 742 C CA . GLY A 1 110 ? 2.510 -3.049 3.991 1.00 96.06 110 GLY A CA 1
ATOM 743 C C . GLY A 1 110 ? 1.376 -3.333 4.975 1.00 96.06 110 GLY A C 1
ATOM 744 O O . GLY A 1 110 ? 1.481 -4.262 5.769 1.00 96.06 110 GLY A O 1
ATOM 745 N N . ILE A 1 111 ? 0.309 -2.522 4.960 1.00 96.31 111 ILE A N 1
ATOM 746 C CA . ILE A 1 111 ? -0.807 -2.641 5.920 1.00 96.31 111 ILE A CA 1
ATOM 747 C C . ILE A 1 111 ? -1.459 -4.044 5.942 1.00 96.31 111 ILE A C 1
ATOM 749 O O . ILE A 1 111 ? -1.576 -4.593 7.037 1.00 96.31 111 ILE A O 1
ATOM 753 N N . PRO A 1 112 ? -1.846 -4.652 4.802 1.00 94.75 112 PRO A N 1
ATOM 754 C CA . PRO A 1 112 ? -2.490 -5.966 4.757 1.00 94.75 112 PRO A CA 1
ATOM 755 C C . PRO A 1 112 ? -1.679 -7.094 5.398 1.00 94.75 112 PRO A C 1
ATOM 757 O O . PRO A 1 112 ? -2.242 -7.919 6.116 1.00 94.75 112 PRO A O 1
ATOM 760 N N . ASP A 1 113 ? -0.366 -7.107 5.170 1.00 95.38 113 ASP A N 1
ATOM 761 C CA . ASP A 1 113 ? 0.546 -8.140 5.677 1.00 95.38 113 ASP A CA 1
ATOM 762 C C . ASP A 1 113 ? 0.965 -7.870 7.128 1.00 95.38 113 ASP A C 1
ATOM 764 O O . ASP A 1 113 ? 1.000 -8.755 7.981 1.00 95.38 113 ASP A O 1
ATOM 768 N N . ALA A 1 114 ? 1.206 -6.604 7.470 1.00 95.06 114 ALA A N 1
ATOM 769 C CA . ALA A 1 114 ? 1.584 -6.230 8.826 1.00 95.06 114 ALA A CA 1
ATOM 770 C C . ALA A 1 114 ? 0.421 -6.335 9.821 1.00 95.06 114 ALA A C 1
ATOM 772 O O . ALA A 1 114 ? 0.670 -6.518 11.014 1.00 95.06 114 ALA A O 1
ATOM 773 N N . LEU A 1 115 ? -0.829 -6.190 9.374 1.00 92.62 115 LEU A N 1
ATOM 774 C CA . LEU A 1 115 ? -2.024 -6.142 10.224 1.00 92.62 115 LEU A CA 1
ATOM 775 C C . LEU A 1 115 ? -3.041 -7.227 9.839 1.00 92.62 115 LEU A C 1
ATOM 777 O O . LEU A 1 115 ? -4.241 -6.968 9.733 1.00 92.62 115 LEU A O 1
ATOM 781 N N . THR A 1 116 ? -2.575 -8.463 9.652 1.00 90.44 116 THR A N 1
ATOM 782 C CA . THR A 1 116 ? -3.448 -9.615 9.383 1.00 90.44 116 THR A CA 1
ATOM 783 C C . THR A 1 116 ? -4.582 -9.717 10.407 1.00 90.44 116 THR A C 1
ATOM 785 O O . THR A 1 116 ? -4.335 -9.680 11.614 1.00 90.44 116 THR A O 1
ATOM 788 N N . GLY A 1 117 ? -5.819 -9.875 9.932 1.00 86.88 117 GLY A N 1
ATOM 789 C CA . GLY A 1 117 ? -7.012 -9.978 10.782 1.00 86.88 117 GLY A CA 1
ATOM 790 C C . GLY A 1 117 ? -7.570 -8.641 11.286 1.00 86.88 117 GLY A C 1
ATOM 791 O O . GLY A 1 117 ? -8.516 -8.646 12.067 1.00 86.88 117 GLY A O 1
ATOM 792 N N . THR A 1 118 ? -7.002 -7.511 10.858 1.00 88.50 118 THR A N 1
ATOM 793 C CA . THR A 1 118 ? -7.528 -6.161 11.122 1.00 88.50 118 THR A CA 1
ATOM 794 C C . THR A 1 118 ? -8.402 -5.697 9.958 1.00 88.50 118 THR A C 1
ATOM 796 O O . THR A 1 118 ? -8.062 -5.964 8.807 1.00 88.50 118 THR A O 1
ATOM 799 N N . ASP A 1 119 ? -9.478 -4.957 10.237 1.00 88.88 119 ASP A N 1
ATOM 800 C CA . ASP A 1 119 ? -10.294 -4.333 9.191 1.00 88.88 119 ASP A CA 1
ATOM 801 C C . ASP A 1 119 ? -9.581 -3.115 8.592 1.00 88.88 119 ASP A C 1
ATOM 803 O O . ASP A 1 119 ? -9.106 -2.218 9.306 1.00 88.88 119 ASP A O 1
ATOM 807 N N . TRP A 1 120 ? -9.538 -3.057 7.261 1.00 93.31 120 TRP A N 1
ATOM 808 C CA . TRP A 1 120 ? -8.890 -1.971 6.541 1.00 93.31 120 TRP A CA 1
ATOM 809 C C . TRP A 1 120 ? -9.540 -1.659 5.190 1.00 93.31 120 TRP A C 1
ATOM 811 O O . TRP A 1 120 ? -10.202 -2.490 4.574 1.00 93.31 120 TRP A O 1
ATOM 821 N N . ALA A 1 121 ? -9.315 -0.433 4.718 1.00 94.62 121 ALA A N 1
ATOM 822 C CA . ALA A 1 121 ? -9.578 -0.001 3.347 1.00 94.62 121 ALA A CA 1
ATOM 823 C C . ALA A 1 121 ? -8.326 0.716 2.835 1.00 94.62 121 ALA A C 1
ATOM 825 O O . ALA A 1 121 ? -8.033 1.834 3.264 1.00 94.62 121 ALA A O 1
ATOM 826 N N . ILE A 1 122 ? -7.554 0.048 1.976 1.00 95.38 122 ILE A N 1
ATOM 827 C CA . ILE A 1 122 ? -6.190 0.462 1.619 1.00 95.38 122 ILE A CA 1
ATOM 828 C C . ILE A 1 122 ? -5.971 0.511 0.116 1.00 95.38 122 ILE A C 1
ATOM 830 O O . ILE A 1 122 ? -6.710 -0.080 -0.673 1.00 95.38 122 ILE A O 1
ATOM 834 N N . LYS A 1 123 ? -4.899 1.200 -0.264 1.00 94.81 123 LYS A N 1
ATOM 835 C CA . LYS A 1 123 ? -4.350 1.194 -1.610 1.00 94.81 123 LYS A CA 1
ATOM 836 C C . LYS A 1 123 ? -2.834 1.119 -1.549 1.00 94.81 123 LYS A C 1
ATOM 838 O O . LYS A 1 123 ? -2.193 1.989 -0.951 1.00 94.81 123 LYS A O 1
ATOM 843 N N . GLN A 1 124 ? -2.292 0.126 -2.255 1.00 94.81 124 GLN A N 1
ATOM 844 C CA . GLN A 1 124 ? -0.853 0.016 -2.466 1.00 94.81 124 GLN A CA 1
ATOM 845 C C . GLN A 1 124 ? -0.459 0.695 -3.769 1.00 94.81 124 GLN A C 1
ATOM 847 O O . GLN A 1 124 ? -1.251 0.754 -4.722 1.00 94.81 124 GLN A O 1
ATOM 852 N N . GLY A 1 125 ? 0.762 1.218 -3.793 1.00 94.88 125 GLY A N 1
ATOM 853 C CA . GLY A 1 125 ? 1.361 1.806 -4.981 1.00 94.88 125 GLY A CA 1
ATOM 854 C C . GLY A 1 125 ? 2.864 1.600 -4.976 1.00 94.88 125 GLY A C 1
ATOM 855 O O . GLY A 1 125 ? 3.502 1.705 -3.931 1.00 94.88 125 GLY A O 1
ATOM 856 N N . TRP A 1 126 ? 3.417 1.307 -6.143 1.00 95.38 126 TRP A N 1
ATOM 857 C CA . TRP A 1 126 ? 4.849 1.163 -6.336 1.00 95.38 126 TRP A CA 1
ATOM 858 C C . TRP A 1 126 ? 5.257 1.727 -7.691 1.00 95.38 126 TRP A C 1
ATOM 860 O O . TRP A 1 126 ? 4.438 1.853 -8.603 1.00 95.38 126 TRP A O 1
ATOM 870 N N . MET A 1 127 ? 6.519 2.126 -7.792 1.00 94.62 127 MET A N 1
ATOM 871 C CA . MET A 1 127 ? 7.109 2.663 -9.012 1.00 94.62 127 MET A CA 1
ATOM 872 C C . MET A 1 127 ? 8.625 2.491 -8.966 1.00 94.62 127 MET A C 1
ATOM 874 O O . MET A 1 127 ? 9.242 2.605 -7.905 1.00 94.62 127 MET A O 1
ATOM 878 N N . THR A 1 128 ? 9.222 2.266 -10.132 1.00 93.31 128 THR A N 1
ATOM 879 C CA . THR A 1 128 ? 10.659 2.438 -10.343 1.00 93.31 128 THR A CA 1
ATOM 880 C C . THR A 1 128 ? 10.888 3.773 -11.039 1.00 93.31 128 THR A C 1
ATOM 882 O O . THR A 1 128 ? 10.245 4.070 -12.046 1.00 93.31 128 THR A O 1
ATOM 885 N N . LEU A 1 129 ? 11.788 4.566 -10.478 1.00 92.19 129 LEU A N 1
ATOM 886 C CA . LEU A 1 129 ? 12.323 5.799 -11.041 1.00 92.19 129 LEU A CA 1
ATOM 887 C C . LEU A 1 129 ? 13.807 5.569 -11.365 1.00 92.19 129 LEU A C 1
ATOM 889 O O . LEU A 1 129 ? 14.388 4.568 -10.942 1.00 92.19 129 LEU A O 1
ATOM 893 N N . ASP A 1 130 ? 14.436 6.495 -12.089 1.00 94.56 130 ASP A N 1
ATOM 894 C CA . ASP A 1 130 ? 15.848 6.356 -12.477 1.00 94.56 130 ASP A CA 1
ATOM 895 C C . ASP A 1 130 ? 16.791 6.268 -11.262 1.00 94.56 130 ASP A C 1
ATOM 897 O O . ASP A 1 130 ? 17.792 5.552 -11.290 1.00 94.56 130 ASP A O 1
ATOM 901 N N . ASP A 1 131 ? 16.469 6.974 -10.177 1.00 95.44 131 ASP A N 1
ATOM 902 C CA . ASP A 1 131 ? 17.308 7.102 -8.981 1.00 95.44 131 ASP A CA 1
ATOM 903 C C . ASP A 1 131 ? 16.753 6.382 -7.743 1.00 95.44 131 ASP A C 1
ATOM 905 O O . ASP A 1 131 ? 17.413 6.332 -6.700 1.00 95.44 131 ASP A O 1
ATOM 909 N N . SER A 1 132 ? 15.556 5.801 -7.837 1.00 95.44 132 SER A N 1
ATOM 910 C CA . SER A 1 132 ? 14.855 5.284 -6.668 1.00 95.44 132 SER A CA 1
ATOM 911 C C . SER A 1 132 ? 13.806 4.224 -6.987 1.00 95.44 132 SER A C 1
ATOM 913 O O . SER A 1 132 ? 13.306 4.084 -8.101 1.00 95.44 132 SER A O 1
ATOM 915 N N . THR A 1 133 ? 13.470 3.447 -5.962 1.00 95.25 133 THR A N 1
ATOM 916 C CA . THR A 1 133 ? 12.303 2.561 -5.961 1.00 95.25 133 THR A CA 1
ATOM 917 C C . THR A 1 133 ? 11.347 3.039 -4.880 1.00 95.25 133 THR A C 1
ATOM 919 O O . THR A 1 133 ? 11.748 3.232 -3.733 1.00 95.25 133 THR A O 1
ATOM 922 N N . THR A 1 134 ? 10.080 3.217 -5.219 1.00 95.00 134 THR A N 1
ATOM 923 C CA . THR A 1 134 ? 9.055 3.667 -4.276 1.00 95.00 134 THR A CA 1
ATOM 924 C C . THR A 1 134 ? 8.048 2.554 -4.062 1.00 95.00 134 THR A C 1
ATOM 926 O O . THR A 1 134 ? 7.538 1.992 -5.026 1.00 95.00 134 THR A O 1
ATOM 929 N N . LEU A 1 135 ? 7.750 2.258 -2.795 1.00 96.06 135 LEU A N 1
ATOM 930 C CA . LEU A 1 135 ? 6.634 1.411 -2.383 1.00 96.06 135 LEU A CA 1
ATOM 931 C C . LEU A 1 135 ? 5.880 2.097 -1.250 1.00 96.06 135 LEU A C 1
ATOM 933 O O . LEU A 1 135 ? 6.471 2.524 -0.257 1.00 96.06 135 LEU A O 1
ATOM 937 N N . ASN A 1 136 ? 4.568 2.188 -1.399 1.00 96.62 136 ASN A N 1
ATOM 938 C CA . ASN A 1 136 ? 3.702 2.955 -0.523 1.00 96.62 136 ASN A CA 1
ATOM 939 C C . ASN A 1 136 ? 2.496 2.112 -0.117 1.00 96.62 136 ASN A C 1
ATOM 941 O O . ASN A 1 136 ? 1.955 1.347 -0.921 1.00 96.62 136 ASN A O 1
ATOM 945 N N . THR A 1 137 ? 2.040 2.317 1.115 1.00 97.19 137 THR A N 1
ATOM 946 C CA . THR A 1 137 ? 0.770 1.781 1.605 1.00 97.19 137 THR A CA 1
ATOM 947 C C . THR A 1 137 ? 0.008 2.883 2.320 1.00 97.19 137 THR A C 1
ATOM 949 O O . THR A 1 137 ? 0.557 3.596 3.166 1.00 97.19 137 THR A O 1
ATOM 952 N N . THR A 1 138 ? -1.249 3.075 1.933 1.00 96.88 138 THR A N 1
ATOM 953 C CA . THR A 1 138 ? -2.103 4.112 2.515 1.00 96.88 138 THR A CA 1
ATOM 954 C C . THR A 1 138 ? -3.508 3.586 2.718 1.00 96.88 138 THR A C 1
ATOM 956 O O . THR A 1 138 ? -4.004 2.823 1.888 1.00 96.88 138 THR A O 1
ATOM 959 N N . GLY A 1 139 ? -4.168 3.999 3.794 1.00 95.88 139 GLY A N 1
ATOM 960 C CA . GLY A 1 139 ? -5.575 3.682 3.966 1.00 95.88 139 GLY A CA 1
ATOM 961 C C . GLY A 1 139 ? -6.127 3.923 5.355 1.00 95.88 139 GLY A C 1
ATOM 962 O O . GLY A 1 139 ? -5.476 4.497 6.230 1.00 95.88 139 GLY A O 1
ATOM 963 N N . LEU A 1 140 ? -7.364 3.472 5.518 1.00 95.88 140 LEU A N 1
ATOM 964 C CA . LEU A 1 140 ? -8.091 3.469 6.774 1.00 95.88 140 LEU A CA 1
ATOM 965 C C . LEU A 1 140 ? -7.866 2.141 7.491 1.00 95.88 140 LEU A C 1
ATOM 967 O O . LEU A 1 140 ? -7.996 1.082 6.880 1.00 95.88 140 LEU A O 1
ATOM 971 N N . VAL A 1 141 ? -7.554 2.207 8.781 1.00 94.00 141 VAL A N 1
ATOM 972 C CA . VAL A 1 141 ? -7.238 1.055 9.630 1.00 94.00 141 VAL A CA 1
ATOM 973 C C . VAL A 1 141 ? -7.994 1.173 10.947 1.00 94.00 141 VAL A C 1
ATOM 975 O O . VAL A 1 141 ? -8.058 2.252 11.546 1.00 94.00 141 VAL A O 1
ATOM 978 N N . SER A 1 142 ? -8.535 0.060 11.437 1.00 90.00 142 SER A N 1
ATOM 979 C CA . SER A 1 142 ? -8.957 -0.043 12.832 1.00 90.00 142 SER A CA 1
ATOM 980 C C . SER A 1 142 ? -8.785 -1.454 13.370 1.00 90.00 142 SER A C 1
ATOM 982 O O . SER A 1 142 ? -9.355 -2.394 12.831 1.00 90.00 142 SER A O 1
ATOM 984 N N . ALA A 1 143 ? -8.069 -1.584 14.489 1.00 86.81 143 ALA A N 1
ATOM 985 C CA . ALA A 1 143 ? -8.040 -2.817 15.278 1.00 86.81 143 ALA A CA 1
ATOM 986 C C . ALA A 1 143 ? -9.304 -3.011 16.138 1.00 86.81 143 ALA A C 1
ATOM 988 O O . ALA A 1 143 ? -9.465 -4.053 16.767 1.00 86.81 143 ALA A O 1
ATOM 989 N N . ASP A 1 144 ? -10.179 -2.003 16.201 1.00 86.50 144 ASP A N 1
ATOM 990 C CA . ASP A 1 144 ? -11.446 -2.041 16.926 1.00 86.50 144 ASP A CA 1
ATOM 991 C C . ASP A 1 144 ? -12.615 -2.141 15.927 1.00 86.50 144 ASP A C 1
ATOM 993 O O . ASP A 1 144 ? -12.907 -1.146 15.244 1.00 86.50 144 ASP A O 1
ATOM 997 N N . PRO A 1 145 ? -13.309 -3.295 15.854 1.00 82.62 145 PRO A N 1
ATOM 998 C CA . PRO A 1 145 ? -14.457 -3.486 14.966 1.00 82.62 145 PRO A CA 1
ATOM 999 C C . PRO A 1 145 ? -15.610 -2.508 15.231 1.00 82.62 145 PRO A C 1
ATOM 1001 O O . PRO A 1 145 ? -16.407 -2.237 14.335 1.00 82.62 145 PRO A O 1
ATOM 1004 N N . ALA A 1 146 ? -15.712 -1.943 16.442 1.00 86.88 146 ALA A N 1
ATOM 1005 C CA . ALA A 1 146 ? -16.741 -0.954 16.770 1.00 86.88 146 ALA A CA 1
ATOM 1006 C C . ALA A 1 146 ? -16.441 0.442 16.189 1.00 86.88 146 ALA A C 1
ATOM 1008 O O . ALA A 1 146 ? -17.302 1.322 16.222 1.00 86.88 146 ALA A O 1
ATOM 1009 N N . GLN A 1 147 ? -15.227 0.671 15.679 1.00 85.44 147 GLN A N 1
ATOM 1010 C CA . GLN A 1 147 ? -14.773 1.960 15.152 1.00 85.44 147 GLN A CA 1
ATOM 1011 C C . GLN A 1 147 ? -14.050 1.774 13.807 1.00 85.44 147 GLN A C 1
ATOM 1013 O O . GLN A 1 147 ? -12.847 2.034 13.726 1.00 85.44 147 GLN A O 1
ATOM 1018 N N . PRO A 1 148 ? -14.734 1.318 12.743 1.00 87.06 148 PRO A N 1
ATOM 1019 C CA . PRO A 1 148 ? -14.094 1.074 11.454 1.00 87.06 148 PRO A CA 1
ATOM 1020 C C . PRO A 1 148 ? -13.406 2.341 10.926 1.00 87.06 148 PRO A C 1
ATOM 1022 O O . PRO A 1 148 ? -13.952 3.441 10.999 1.00 87.06 148 PRO A O 1
ATOM 1025 N N . GLY A 1 149 ? -12.182 2.189 10.413 1.00 86.62 149 GLY A N 1
ATOM 1026 C CA . GLY A 1 149 ? -11.406 3.290 9.831 1.00 86.62 149 GLY A CA 1
ATOM 1027 C C . GLY A 1 149 ? -10.974 4.395 10.804 1.00 86.62 149 GLY A C 1
ATOM 1028 O O . GLY A 1 149 ? -10.725 5.522 10.379 1.00 86.62 149 GLY A O 1
ATOM 1029 N N . ARG A 1 150 ? -10.868 4.092 12.104 1.00 91.38 150 ARG A N 1
ATOM 1030 C CA . ARG A 1 150 ? -10.442 5.036 13.150 1.00 91.38 150 ARG A CA 1
ATOM 1031 C C . ARG A 1 150 ? -9.113 5.741 12.867 1.00 91.38 150 ARG A C 1
ATOM 1033 O O . ARG A 1 150 ? -8.914 6.862 13.336 1.00 91.38 150 ARG A O 1
ATOM 1040 N N . PHE A 1 151 ? -8.191 5.098 12.165 1.00 93.38 151 PHE A N 1
ATOM 1041 C CA . PHE A 1 151 ? -6.901 5.6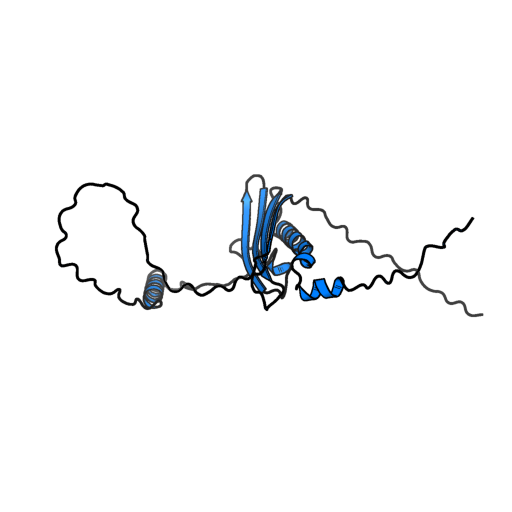82 11.824 1.00 93.38 151 PHE A CA 1
ATOM 1042 C C . PHE A 1 151 ? -6.749 5.808 10.316 1.00 93.38 151 PHE A C 1
ATOM 1044 O O . PHE A 1 151 ? -7.029 4.863 9.584 1.00 93.38 151 PHE A O 1
ATOM 1051 N N . VAL A 1 152 ? -6.237 6.950 9.865 1.00 95.25 152 VAL A N 1
ATOM 1052 C CA . VAL A 1 152 ? -5.591 7.059 8.556 1.00 95.25 152 VAL A CA 1
ATOM 1053 C C . VAL A 1 152 ? -4.122 6.739 8.755 1.00 95.25 152 VAL A C 1
ATOM 1055 O O . VAL A 1 152 ? -3.460 7.387 9.569 1.00 95.25 152 VAL A O 1
ATOM 1058 N N . VAL A 1 153 ? -3.613 5.768 8.009 1.00 95.50 153 VAL A N 1
ATOM 1059 C CA . VAL A 1 153 ? -2.197 5.404 8.000 1.00 95.50 153 VAL A CA 1
ATOM 1060 C C . VAL A 1 153 ? -1.655 5.651 6.602 1.00 95.50 153 VAL A C 1
ATOM 1062 O O . VAL A 1 153 ? -2.217 5.173 5.618 1.00 95.50 153 VAL A O 1
ATOM 1065 N N . VAL A 1 154 ? -0.573 6.418 6.517 1.00 96.44 154 VAL A N 1
ATOM 1066 C CA . VAL A 1 154 ? 0.124 6.740 5.271 1.00 96.44 154 VAL A CA 1
ATOM 1067 C C . VAL A 1 154 ? 1.598 6.444 5.474 1.00 96.44 154 VAL A C 1
ATOM 1069 O O . VAL A 1 154 ? 2.238 7.069 6.319 1.00 96.44 154 VAL A O 1
ATOM 1072 N N . VAL A 1 155 ? 2.137 5.515 4.690 1.00 95.50 155 VAL A N 1
ATOM 1073 C CA . VAL A 1 155 ? 3.573 5.237 4.641 1.00 95.50 155 VAL A CA 1
ATOM 1074 C C . VAL A 1 155 ? 4.048 5.405 3.213 1.00 95.50 155 VAL A C 1
ATOM 1076 O O . VAL A 1 155 ? 3.601 4.690 2.312 1.00 95.50 155 VAL A O 1
ATOM 1079 N N . LEU A 1 156 ? 4.947 6.369 3.034 1.00 94.56 156 LEU A N 1
ATOM 1080 C CA . LEU A 1 156 ? 5.586 6.678 1.765 1.00 94.56 156 LEU A CA 1
ATOM 1081 C C . LEU A 1 156 ? 7.084 6.398 1.874 1.00 94.56 156 LEU A C 1
ATOM 1083 O O . LEU A 1 156 ? 7.723 6.818 2.845 1.00 94.56 156 LEU A O 1
ATOM 1087 N N . THR A 1 157 ? 7.651 5.709 0.885 1.00 94.38 157 THR A N 1
ATOM 1088 C CA . THR A 1 157 ? 9.082 5.375 0.883 1.00 94.38 157 THR A CA 1
ATOM 1089 C C . THR A 1 157 ? 9.799 5.830 -0.379 1.00 94.38 157 THR A C 1
ATOM 1091 O O . THR A 1 157 ? 9.243 5.858 -1.479 1.00 94.38 157 THR A O 1
ATOM 1094 N N . THR A 1 158 ? 11.076 6.149 -0.208 1.00 95.25 158 THR A N 1
ATOM 1095 C CA . THR A 1 158 ? 12.040 6.316 -1.289 1.00 95.25 158 THR A CA 1
ATOM 1096 C C . THR A 1 158 ? 13.204 5.397 -0.958 1.00 95.25 158 THR A C 1
ATOM 1098 O O . THR A 1 158 ? 13.948 5.612 -0.004 1.00 95.25 158 THR A O 1
ATOM 1101 N N . GLN A 1 159 ? 13.328 4.315 -1.707 1.00 94.12 159 GLN A N 1
ATOM 1102 C CA . GLN A 1 159 ? 14.358 3.303 -1.510 1.00 94.12 159 GLN A CA 1
ATOM 1103 C C . GLN A 1 159 ? 15.423 3.439 -2.600 1.00 94.12 159 GLN A C 1
ATOM 1105 O O . GLN A 1 159 ? 15.126 4.000 -3.660 1.00 94.12 159 GLN A O 1
ATOM 1110 N N . PRO A 1 160 ? 16.653 2.941 -2.378 1.00 95.44 160 PRO A N 1
ATOM 1111 C CA . PRO A 1 160 ? 17.696 2.976 -3.397 1.00 95.44 160 PRO A CA 1
ATOM 1112 C C . PRO A 1 160 ? 17.221 2.408 -4.745 1.00 95.44 160 PRO A C 1
ATOM 1114 O O . PRO A 1 160 ? 16.430 1.457 -4.786 1.00 95.44 160 PRO A O 1
ATOM 1117 N N . ALA A 1 161 ? 17.710 2.975 -5.851 1.00 94.69 161 ALA A N 1
ATOM 1118 C CA . ALA A 1 161 ? 17.478 2.438 -7.192 1.00 94.69 161 ALA A CA 1
ATOM 1119 C C . ALA A 1 161 ? 17.808 0.937 -7.263 1.00 94.69 161 ALA A C 1
ATOM 1121 O O . ALA A 1 161 ? 18.780 0.471 -6.664 1.00 94.69 161 ALA A O 1
ATOM 1122 N N . GLY A 1 162 ? 16.996 0.174 -7.997 1.00 93.06 162 GLY A N 1
ATOM 1123 C CA . GLY A 1 162 ? 17.194 -1.269 -8.167 1.00 93.06 162 GLY A CA 1
ATOM 1124 C C . GLY A 1 162 ? 16.835 -2.124 -6.947 1.00 93.06 162 GLY A C 1
ATOM 1125 O O . GLY A 1 162 ? 17.054 -3.335 -6.979 1.00 93.06 162 GLY A O 1
ATOM 1126 N N . THR A 1 163 ? 16.273 -1.540 -5.883 1.00 94.44 163 THR A N 1
ATOM 1127 C CA . THR A 1 163 ? 15.733 -2.328 -4.769 1.00 94.44 163 THR A CA 1
ATOM 1128 C C . THR A 1 163 ? 14.618 -3.236 -5.280 1.00 94.44 163 THR A C 1
ATOM 1130 O O . THR A 1 163 ? 13.638 -2.772 -5.860 1.00 94.44 163 THR A O 1
ATOM 1133 N N . ALA A 1 164 ? 14.756 -4.545 -5.061 1.00 91.62 164 ALA A N 1
ATOM 1134 C CA . ALA A 1 164 ? 13.726 -5.501 -5.443 1.00 91.62 164 ALA A CA 1
ATOM 1135 C C . ALA A 1 164 ? 12.413 -5.199 -4.706 1.00 91.62 164 ALA A C 1
ATOM 1137 O O . ALA A 1 164 ? 12.420 -4.908 -3.508 1.00 91.62 164 ALA A O 1
ATOM 1138 N N . TRP A 1 165 ? 11.277 -5.326 -5.396 1.00 92.31 165 TRP A N 1
ATOM 1139 C CA . TRP A 1 165 ? 9.962 -5.036 -4.816 1.00 92.31 165 TRP A CA 1
ATOM 1140 C C . TRP A 1 165 ? 9.648 -5.880 -3.583 1.00 92.31 165 TRP A C 1
ATOM 1142 O O . TRP A 1 165 ? 9.063 -5.372 -2.635 1.00 92.31 165 TRP A O 1
ATOM 1152 N N . THR A 1 166 ? 10.103 -7.133 -3.538 1.00 91.38 166 THR A N 1
ATOM 1153 C CA . THR A 1 166 ? 9.967 -7.998 -2.356 1.00 91.38 166 THR A CA 1
ATOM 1154 C C . THR A 1 166 ? 10.729 -7.444 -1.153 1.00 91.38 166 THR A C 1
ATOM 1156 O O . THR A 1 166 ? 10.182 -7.354 -0.055 1.00 91.38 166 THR A O 1
ATOM 1159 N N . THR A 1 167 ? 11.977 -7.016 -1.354 1.00 93.62 167 THR A N 1
ATOM 1160 C CA . THR A 1 167 ? 12.796 -6.385 -0.312 1.00 93.62 167 THR A CA 1
ATOM 1161 C C . THR A 1 167 ? 12.172 -5.077 0.159 1.00 93.62 167 THR A C 1
ATOM 1163 O O . THR A 1 167 ? 12.049 -4.851 1.364 1.00 93.62 167 THR A O 1
ATOM 1166 N N . GLY A 1 168 ? 11.739 -4.234 -0.777 1.00 93.69 168 GLY A N 1
ATOM 1167 C CA . GLY A 1 168 ? 11.139 -2.958 -0.428 1.00 93.69 168 GLY A CA 1
ATOM 1168 C C . GLY A 1 168 ? 9.764 -3.082 0.216 1.00 93.69 168 GLY A C 1
ATOM 1169 O O . GLY A 1 168 ? 9.461 -2.330 1.142 1.00 93.69 168 GLY A O 1
ATOM 1170 N N . GLY A 1 169 ? 8.970 -4.069 -0.197 1.00 94.94 169 GLY A N 1
ATOM 1171 C CA . GLY A 1 169 ? 7.684 -4.403 0.407 1.00 94.94 169 GLY A CA 1
ATOM 1172 C C . GLY A 1 169 ? 7.857 -4.873 1.847 1.00 94.94 169 GLY A C 1
ATOM 1173 O O . GLY A 1 169 ? 7.181 -4.361 2.736 1.00 94.94 169 GLY A O 1
ATOM 1174 N N . ALA A 1 170 ? 8.839 -5.744 2.109 1.00 94.81 170 ALA A N 1
ATOM 1175 C CA . ALA A 1 170 ? 9.168 -6.189 3.463 1.00 94.81 170 ALA A CA 1
ATOM 1176 C C . ALA A 1 170 ? 9.570 -5.024 4.386 1.00 94.81 170 ALA A C 1
ATOM 1178 O O . ALA A 1 170 ? 9.160 -4.988 5.548 1.00 94.81 170 ALA A O 1
ATOM 1179 N N . ALA A 1 171 ? 10.319 -4.038 3.877 1.00 94.06 171 ALA A N 1
ATOM 1180 C CA . ALA A 1 171 ? 10.662 -2.838 4.641 1.00 94.06 171 ALA A CA 1
ATOM 1181 C C . ALA A 1 171 ? 9.417 -2.000 4.999 1.00 94.06 171 ALA A C 1
ATOM 1183 O O . ALA A 1 171 ? 9.276 -1.557 6.142 1.00 94.06 171 ALA A O 1
ATOM 1184 N N . VAL A 1 172 ? 8.478 -1.832 4.059 1.00 96.31 172 VAL A N 1
ATOM 1185 C CA . VAL A 1 172 ? 7.195 -1.147 4.309 1.00 96.31 172 VAL A CA 1
ATOM 1186 C C . VAL A 1 172 ? 6.344 -1.921 5.327 1.00 96.31 172 VAL A C 1
ATOM 1188 O O . VAL A 1 172 ? 5.814 -1.320 6.263 1.00 96.31 172 VAL A O 1
ATOM 1191 N N . THR A 1 173 ? 6.248 -3.249 5.207 1.00 96.69 173 THR A N 1
ATOM 1192 C CA . THR A 1 173 ? 5.548 -4.117 6.174 1.00 96.69 173 THR A CA 1
ATOM 1193 C C . THR A 1 173 ? 6.146 -3.993 7.580 1.00 96.69 173 THR A C 1
ATOM 1195 O O . THR A 1 173 ? 5.413 -3.876 8.568 1.00 96.69 173 THR A O 1
ATOM 1198 N N . ALA A 1 174 ? 7.476 -3.968 7.695 1.00 95.31 174 ALA A N 1
ATOM 1199 C CA . ALA A 1 174 ? 8.154 -3.791 8.977 1.00 95.31 174 ALA A CA 1
ATOM 1200 C C . ALA A 1 174 ? 7.834 -2.426 9.612 1.00 95.31 174 ALA A C 1
ATOM 1202 O O . ALA A 1 174 ? 7.549 -2.359 10.810 1.00 95.31 174 ALA A O 1
ATOM 1203 N N . ALA A 1 175 ? 7.799 -1.354 8.811 1.00 94.00 175 ALA A N 1
ATOM 1204 C CA . ALA A 1 175 ? 7.429 -0.021 9.281 1.00 94.00 175 ALA A CA 1
ATOM 1205 C C . ALA A 1 175 ? 5.999 0.022 9.850 1.00 94.00 175 ALA A C 1
ATOM 1207 O O . ALA A 1 175 ? 5.783 0.586 10.920 1.00 94.00 175 ALA A O 1
ATOM 1208 N N . ILE A 1 176 ? 5.031 -0.623 9.188 1.00 95.94 176 ILE A N 1
ATOM 1209 C CA . ILE A 1 176 ? 3.659 -0.723 9.715 1.00 95.94 176 ILE A CA 1
ATOM 1210 C C . ILE A 1 176 ? 3.603 -1.586 10.977 1.00 95.94 176 ILE A C 1
ATOM 1212 O O . ILE A 1 176 ? 2.888 -1.252 11.921 1.00 95.94 176 ILE A O 1
ATOM 1216 N N . SER A 1 177 ? 4.365 -2.679 11.025 1.00 95.12 177 SER A N 1
ATOM 1217 C CA . SER A 1 177 ? 4.391 -3.570 12.191 1.00 95.12 177 SER A CA 1
ATOM 1218 C C . SER A 1 177 ? 4.822 -2.837 13.464 1.00 95.12 177 SER A C 1
ATOM 1220 O O . SER A 1 177 ? 4.288 -3.111 14.538 1.00 95.12 177 SER A O 1
ATOM 1222 N N . ALA A 1 178 ? 5.714 -1.849 13.343 1.00 93.38 178 ALA A N 1
ATOM 1223 C CA . ALA A 1 178 ? 6.123 -0.993 14.455 1.00 93.38 178 ALA A CA 1
ATOM 1224 C C . ALA A 1 178 ? 4.993 -0.085 14.989 1.00 93.38 178 ALA A C 1
ATOM 1226 O O . ALA A 1 178 ? 5.073 0.388 16.119 1.00 93.38 178 ALA A O 1
ATOM 1227 N N . LEU A 1 179 ? 3.920 0.141 14.222 1.00 90.81 179 LEU A N 1
ATOM 1228 C CA . LEU A 1 179 ? 2.781 0.977 14.625 1.00 90.81 179 LEU A CA 1
ATOM 1229 C C . LEU A 1 179 ? 1.693 0.204 15.387 1.00 90.81 179 LEU A C 1
ATOM 1231 O O . LEU A 1 179 ? 0.740 0.820 15.865 1.00 90.81 179 LEU A O 1
ATOM 1235 N N . ARG A 1 180 ? 1.808 -1.126 15.529 1.00 90.50 180 ARG A N 1
ATOM 1236 C CA . ARG A 1 180 ? 0.753 -1.989 16.100 1.00 90.50 180 ARG A CA 1
ATOM 1237 C C . ARG A 1 180 ? 0.250 -1.521 17.467 1.00 90.50 180 ARG A C 1
ATOM 1239 O O . ARG A 1 180 ? -0.957 -1.481 17.679 1.00 90.50 180 ARG A O 1
ATOM 1246 N N . GLU A 1 181 ? 1.147 -1.119 18.365 1.00 89.06 181 GLU A N 1
ATOM 1247 C CA . GLU A 1 181 ? 0.766 -0.637 19.702 1.00 89.06 181 GLU A CA 1
ATOM 1248 C C . GLU A 1 181 ? -0.048 0.663 19.641 1.00 89.06 181 GLU A C 1
ATOM 1250 O O . GLU A 1 181 ? -1.021 0.826 20.372 1.00 89.06 181 GLU A O 1
ATOM 1255 N N . THR A 1 182 ? 0.294 1.566 18.717 1.00 88.56 182 THR A N 1
ATOM 1256 C CA . THR A 1 182 ? -0.436 2.831 18.520 1.00 88.56 182 THR A CA 1
ATOM 1257 C C . THR A 1 182 ? -1.832 2.596 17.938 1.00 88.56 182 THR A C 1
ATOM 1259 O O . THR A 1 182 ? -2.771 3.339 18.232 1.00 88.56 182 THR A O 1
ATOM 1262 N N . LEU A 1 183 ? -1.971 1.557 17.113 1.00 89.69 183 LEU A N 1
ATOM 1263 C CA . LEU A 1 183 ? -3.216 1.194 16.439 1.00 89.69 183 LEU A CA 1
ATOM 1264 C C . LEU A 1 183 ? -4.129 0.300 17.294 1.00 89.69 183 LEU A C 1
ATOM 1266 O O . LEU A 1 183 ? -5.259 0.029 16.884 1.00 89.69 183 LEU A O 1
ATOM 1270 N N . ALA A 1 184 ? -3.663 -0.150 18.463 1.00 86.06 184 ALA A N 1
ATOM 1271 C CA . ALA A 1 184 ? -4.375 -1.094 19.312 1.00 86.06 184 ALA A CA 1
ATOM 1272 C C . ALA A 1 184 ? -5.743 -0.558 19.801 1.00 86.06 184 ALA A C 1
ATOM 1274 O O . ALA A 1 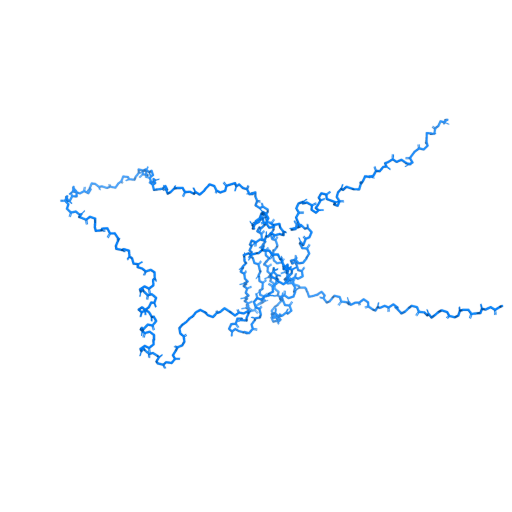184 ? -5.943 0.658 19.938 1.00 86.06 184 ALA A O 1
ATOM 1275 N N . PRO A 1 185 ? -6.700 -1.454 20.118 1.00 79.62 185 PRO A N 1
ATOM 1276 C CA . PRO A 1 185 ? -7.986 -1.064 20.691 1.00 79.62 185 PRO A CA 1
ATOM 1277 C C . PRO A 1 185 ? -7.802 -0.262 21.986 1.00 79.62 185 PRO A C 1
ATOM 1279 O O . PRO A 1 185 ? -6.944 -0.574 22.811 1.00 79.62 185 PRO A O 1
ATOM 1282 N N . THR A 1 186 ? -8.643 0.752 22.223 1.00 68.38 186 THR A N 1
ATOM 1283 C CA . THR A 1 186 ? -8.525 1.612 23.425 1.00 68.38 186 THR A CA 1
ATOM 1284 C C . THR A 1 186 ? -8.680 0.818 24.726 1.00 68.38 186 THR A C 1
ATOM 1286 O O . THR A 1 186 ? -8.095 1.178 25.745 1.00 68.38 186 THR A O 1
ATOM 1289 N N . THR A 1 187 ? -9.429 -0.285 24.696 1.00 63.53 187 THR A N 1
ATOM 1290 C CA . THR A 1 187 ? -9.578 -1.210 25.827 1.00 63.53 187 THR A CA 1
ATOM 1291 C C . THR A 1 187 ? -8.265 -1.906 26.199 1.00 63.53 187 THR A C 1
ATOM 1293 O O . THR A 1 187 ? -8.036 -2.161 27.379 1.00 63.53 187 THR A O 1
ATOM 1296 N N . ALA A 1 188 ? -7.367 -2.145 25.239 1.00 55.78 188 ALA A N 1
ATOM 1297 C CA . ALA A 1 188 ? -6.067 -2.769 25.487 1.00 55.78 188 ALA A CA 1
ATOM 1298 C C . ALA A 1 188 ? -5.074 -1.812 26.178 1.00 55.78 188 ALA A C 1
ATOM 1300 O O . ALA A 1 188 ? -4.344 -2.223 27.077 1.00 55.78 188 ALA A O 1
ATOM 1301 N N . VAL A 1 189 ? -5.095 -0.518 25.832 1.00 52.84 189 VAL A N 1
ATOM 1302 C CA . VAL A 1 189 ? -4.225 0.503 26.457 1.00 52.84 189 VAL A CA 1
ATOM 1303 C C . VAL A 1 189 ? -4.630 0.786 27.912 1.00 52.84 189 VAL A C 1
ATOM 1305 O O . VAL A 1 189 ? -3.773 1.003 28.771 1.00 52.84 189 VAL A O 1
ATOM 1308 N N . ALA A 1 190 ? -5.930 0.720 28.222 1.00 50.25 190 ALA A N 1
ATOM 1309 C CA . ALA A 1 190 ? -6.421 0.831 29.597 1.00 50.25 190 ALA A CA 1
ATOM 1310 C C . ALA A 1 190 ? -6.002 -0.373 30.468 1.00 50.25 190 ALA A C 1
ATOM 1312 O O . ALA A 1 190 ? -5.636 -0.192 31.629 1.00 50.25 190 ALA A O 1
ATOM 1313 N N . ALA A 1 191 ? -5.982 -1.586 29.902 1.00 49.91 191 ALA A N 1
ATOM 1314 C CA . ALA A 1 191 ? -5.549 -2.790 30.615 1.00 49.91 191 ALA A CA 1
ATOM 1315 C C . ALA A 1 191 ? -4.046 -2.773 30.958 1.00 49.91 191 ALA A C 1
ATOM 1317 O O . ALA A 1 191 ? -3.674 -3.178 32.056 1.00 49.91 191 ALA A O 1
ATOM 1318 N N . ALA A 1 192 ? -3.191 -2.244 30.074 1.00 51.94 192 ALA A N 1
ATOM 1319 C CA . ALA A 1 192 ? -1.751 -2.115 30.333 1.00 51.94 192 ALA A CA 1
ATOM 1320 C C . ALA A 1 192 ? -1.399 -1.005 31.346 1.00 51.94 192 ALA A C 1
ATOM 1322 O O . ALA A 1 192 ? -0.357 -1.068 31.987 1.00 51.94 192 ALA A O 1
ATOM 1323 N N . SER A 1 193 ? -2.270 -0.006 31.527 1.00 49.84 193 SER A N 1
ATOM 1324 C CA . SER A 1 193 ? -2.033 1.130 32.438 1.00 49.84 193 SER A CA 1
ATOM 1325 C C . SER A 1 193 ? -2.519 0.884 33.872 1.00 49.84 193 SER A C 1
ATOM 1327 O O . SER A 1 193 ? -2.430 1.775 34.715 1.00 49.84 193 SER A O 1
ATOM 1329 N N . THR A 1 194 ? -3.027 -0.315 34.172 1.00 47.22 194 THR A N 1
ATOM 1330 C CA . THR A 1 194 ? -3.452 -0.693 35.528 1.00 47.22 194 THR A CA 1
ATOM 1331 C C . THR A 1 194 ? -2.344 -1.476 36.239 1.00 47.22 194 THR A C 1
ATOM 1333 O O . THR A 1 194 ? -2.572 -2.562 36.759 1.00 47.22 194 THR A O 1
ATOM 1336 N N . GLU A 1 195 ? -1.123 -0.941 36.270 1.00 43.19 195 GLU A N 1
ATOM 1337 C CA . GLU A 1 195 ? -0.130 -1.367 37.257 1.00 43.19 195 GLU A CA 1
ATOM 1338 C C . GLU A 1 195 ? -0.238 -0.406 38.442 1.00 43.19 195 GLU A C 1
ATOM 1340 O O . GLU A 1 195 ? 0.230 0.733 38.417 1.00 43.19 195 GLU A O 1
ATOM 1345 N N . THR A 1 196 ? -0.959 -0.833 39.479 1.00 42.22 196 THR A N 1
ATOM 1346 C CA . THR A 1 196 ? -1.014 -0.116 40.751 1.00 42.22 196 THR A CA 1
ATOM 1347 C C . THR A 1 196 ? 0.380 -0.149 41.372 1.00 42.22 196 THR A C 1
ATOM 1349 O O . THR A 1 196 ? 0.733 -1.091 42.082 1.00 42.22 196 THR A O 1
ATOM 1352 N N . VAL A 1 197 ? 1.182 0.888 41.119 1.00 41.69 197 VAL A N 1
ATOM 1353 C CA . VAL A 1 197 ? 2.394 1.164 41.894 1.00 41.69 197 VAL A CA 1
ATOM 1354 C C . VAL A 1 197 ? 1.946 1.475 43.318 1.00 41.69 197 VAL A C 1
ATOM 1356 O O . VAL A 1 197 ? 1.615 2.605 43.674 1.00 41.69 197 VAL A O 1
ATOM 1359 N N . THR A 1 198 ? 1.886 0.434 44.141 1.00 39.78 198 THR A N 1
ATOM 1360 C CA . THR A 1 198 ? 1.706 0.578 45.580 1.00 39.78 198 THR A CA 1
ATOM 1361 C C . THR A 1 198 ? 3.030 1.109 46.108 1.00 39.78 198 THR A C 1
ATOM 1363 O O . THR A 1 198 ? 3.981 0.355 46.309 1.00 39.78 198 THR A O 1
ATOM 1366 N N . CYS A 1 199 ? 3.125 2.428 46.263 1.00 39.19 199 CYS A N 1
ATOM 1367 C CA . CYS A 1 199 ? 4.282 3.081 46.859 1.00 39.19 199 CYS A CA 1
ATOM 1368 C C . CYS A 1 199 ? 4.301 2.743 48.358 1.00 39.19 199 CYS A C 1
ATOM 1370 O O . CYS A 1 199 ? 3.765 3.473 49.186 1.00 39.19 199 CYS A O 1
ATOM 1372 N N . SER A 1 200 ? 4.828 1.570 48.698 1.00 51.25 200 SER A N 1
ATOM 1373 C CA . SER A 1 200 ? 4.921 1.090 50.074 1.00 51.25 200 SER A CA 1
ATOM 1374 C C . SER A 1 200 ? 6.293 0.481 50.326 1.00 51.25 200 SER A C 1
ATOM 1376 O O . SER A 1 200 ? 6.404 -0.687 50.674 1.00 51.25 200 SER A O 1
ATOM 1378 N N . SER A 1 201 ? 7.346 1.267 50.106 1.00 57.50 201 SER A N 1
ATOM 1379 C CA . SER A 1 201 ? 8.659 1.118 50.745 1.00 57.50 201 SER A CA 1
ATOM 1380 C C . SER A 1 201 ? 9.581 2.227 50.234 1.00 57.50 201 SER A C 1
ATOM 1382 O O . SER A 1 201 ? 9.553 2.538 49.050 1.00 57.50 201 SER A O 1
ATOM 1384 N N . ILE A 1 202 ? 10.450 2.734 51.113 1.00 49.97 202 ILE A N 1
ATOM 1385 C CA . ILE A 1 202 ? 11.540 3.701 50.878 1.00 49.97 202 ILE A CA 1
ATOM 1386 C C . ILE A 1 202 ? 11.150 5.168 51.117 1.00 49.97 202 ILE A C 1
ATOM 1388 O O . ILE A 1 202 ? 10.936 5.947 50.199 1.00 49.97 202 ILE A O 1
ATOM 1392 N N . CYS A 1 203 ? 11.124 5.535 52.400 1.00 35.94 203 CYS A N 1
ATOM 1393 C CA . CYS A 1 203 ? 12.024 6.547 52.970 1.00 35.94 203 CYS A CA 1
ATOM 1394 C C . CYS A 1 203 ? 12.035 6.370 54.504 1.00 35.94 203 CYS A C 1
ATOM 1396 O O . CYS A 1 203 ? 10.990 6.563 55.125 1.00 35.94 203 CYS A O 1
ATOM 1398 N N . PRO A 1 204 ? 13.156 5.994 55.152 1.00 50.97 204 PRO A N 1
ATOM 1399 C CA . PRO A 1 204 ? 13.268 6.145 56.596 1.00 50.97 204 PRO A CA 1
ATOM 1400 C C . PRO A 1 204 ? 13.421 7.634 56.930 1.00 50.97 204 PRO A C 1
ATOM 1402 O O . PRO A 1 204 ? 14.260 8.327 56.356 1.00 50.97 204 PRO A O 1
ATOM 1405 N N . ALA A 1 205 ? 12.598 8.119 57.859 1.00 44.25 205 ALA A N 1
ATOM 1406 C CA . ALA A 1 205 ? 12.787 9.417 58.489 1.00 44.25 205 ALA A CA 1
ATOM 1407 C C . ALA A 1 205 ? 14.122 9.402 59.247 1.00 44.25 205 ALA A C 1
ATOM 1409 O O . ALA A 1 205 ? 14.327 8.584 60.144 1.00 44.25 205 ALA A O 1
ATOM 1410 N N . SER A 1 206 ? 15.041 10.278 58.851 1.00 48.69 206 SER A N 1
ATOM 1411 C CA . SER A 1 206 ? 16.292 10.497 59.568 1.00 48.69 206 SER A CA 1
ATOM 1412 C C . SER A 1 206 ? 16.058 11.598 60.598 1.00 48.69 206 SER A C 1
ATOM 1414 O O . SER A 1 206 ? 16.168 12.775 60.275 1.00 48.69 206 SER A O 1
ATOM 1416 N N . ASP A 1 207 ? 15.720 11.204 61.824 1.00 52.88 207 ASP A N 1
ATOM 1417 C CA . ASP A 1 207 ? 15.849 12.065 62.999 1.00 52.88 207 ASP A CA 1
ATOM 1418 C C . ASP A 1 207 ? 17.284 11.959 63.528 1.00 52.88 207 ASP A C 1
ATOM 1420 O O . ASP A 1 207 ? 17.674 10.914 64.062 1.00 52.88 207 ASP A O 1
ATOM 1424 N N . ARG A 1 208 ? 18.054 13.038 63.354 1.00 48.81 208 ARG A N 1
ATOM 1425 C CA . ARG A 1 208 ? 18.982 13.646 64.329 1.00 48.81 208 ARG A CA 1
ATOM 1426 C C . ARG A 1 208 ? 19.759 14.795 63.702 1.00 48.81 208 ARG A C 1
ATOM 1428 O O . ARG A 1 208 ? 20.366 14.578 62.632 1.00 48.81 208 ARG A O 1
#

Foldseek 3Di:
DDDDDDDDDDDDDDDDPPPQVWPFVDKDKDFDDPDPPPPDDDDPDDDDDDDDDDDDDDDDPDDDPPPPDPDDPVVVVVVVVVVCCVVDVPDDDDDDDDCADPVRDRQCFAPNLLPPPWDWDKGWDWDADPFWTKTWIWTFTAPDPVDGSRMTITTITTHGHPPDNVNVRVVNSVVNNVCDVVRHDPVVVVVVPPPPPPPPDDDDDDDD

Sequence (208 aa):
MSILSGRPRRCAPAVAAFAVVSAISGIAVVRMSTGTASAHPGSATVGPVAATVGAVAPAAAGATTTAAQPISPNTPAQQMRNAILTAEPGSRVGIDVVDTAADGTDQYFGIPDALTGTDWAIKQGWMTLDDSTTLNTTGLVSADPAQPGRFVVVVLTTQPAGTAWTTGGAAVTAAISALRETLAPTTAVAAASTETVTCSSICPASDR

pLDDT: mean 71.37, std 22.93, range [27.45, 97.19]

Organism: NCBI:txid37330

Secondary structure (DSSP, 8-state):
------PPP-PPPP--------EEEEEEEEEPP--------------------PPPPPPPS-----PPP---THHHHHHHHHHHHHHSTT---S----SB-TTS-BS--SHHHHTTTSEEEEEEEEEE-SSEEEEEEEEEEES-TTSTT-EEEEEEEEEETT--HHHHHHHHHHHHHTTHHHHS-HHHHHHHT-------S-------